Protein AF-0000000072489434 (afdb_homodimer)

Radius of gyration: 19.97 Å; Cα contacts (8 Å, |Δi|>4): 1022; chains: 2; bounding box: 52×57×44 Å

Solvent-accessible surface area (backbone atoms only — not comparable to full-atom values): 19567 Å² total; per-residue (Å²): 112,74,42,82,44,71,55,58,88,76,77,49,35,24,24,50,23,39,35,21,20,24,72,44,83,92,51,52,46,62,35,44,42,50,34,45,41,49,44,28,71,42,67,28,26,31,40,40,39,43,44,73,86,42,69,59,35,62,47,30,69,70,67,36,33,33,17,46,22,37,38,27,57,91,40,44,56,43,42,38,36,36,53,71,50,53,61,81,81,38,63,60,49,76,74,51,67,54,45,80,34,81,36,85,78,46,54,20,28,41,51,65,84,30,57,36,30,40,30,31,37,52,74,45,75,45,81,75,57,52,14,33,32,38,33,23,38,40,56,20,28,41,34,33,49,92,37,37,38,87,86,77,64,47,72,38,61,80,77,57,38,42,25,32,30,43,93,57,30,32,22,30,62,40,59,76,77,48,43,75,54,56,64,47,63,91,54,79,80,130,111,74,41,82,43,73,56,59,85,78,76,48,35,22,24,50,24,39,36,21,21,24,71,45,84,92,51,53,47,62,37,44,41,50,32,45,41,50,44,28,72,42,66,26,25,31,39,41,39,44,43,72,85,42,71,61,36,63,47,30,68,72,67,37,33,34,18,44,22,37,38,28,57,92,39,44,55,44,42,37,36,37,53,71,52,53,61,82,82,39,62,59,49,75,74,53,67,56,44,80,36,81,36,84,78,44,55,20,29,41,51,66,84,31,56,36,30,41,30,31,37,52,72,45,76,46,80,75,56,53,14,33,32,38,32,23,37,40,57,21,29,41,35,33,49,92,37,37,38,88,85,78,62,47,71,40,60,80,77,58,38,41,25,32,28,44,94,57,31,33,21,29,63,40,58,75,77,47,45,74,54,56,64,47,62,92,55,77,80,131

InterPro domains:
  IPR002563 Flavin reductase like domain [PF01613] (12-172)
  IPR002563 Flavin reductase like domain [SM00903] (10-157)
  IPR012349 FMN-binding split barrel [G3DSA:2.30.110.10] (1-190)
  IPR052174 Flavoredoxin [PTHR43567] (1-182)

Structure (mmCIF, N/CA/C/O backbone):
data_AF-0000000072489434-model_v1
#
loop_
_entity.id
_entity.type
_entity.pdbx_description
1 polymer 'Flavin reductase'
#
loop_
_atom_site.group_PDB
_atom_site.id
_atom_site.type_symbol
_atom_site.label_atom_id
_atom_site.label_alt_id
_atom_site.label_comp_id
_atom_site.label_asym_id
_atom_site.label_entity_id
_atom_site.label_seq_id
_atom_site.pdbx_PDB_ins_code
_atom_site.Cartn_x
_atom_site.Cartn_y
_atom_site.Cartn_z
_atom_site.occupancy
_atom_site.B_iso_or_equiv
_atom_site.auth_seq_id
_atom_site.auth_comp_id
_atom_site.auth_asym_id
_atom_site.auth_atom_id
_atom_site.pdbx_PDB_model_num
ATOM 1 N N . MET A 1 1 ? -15.266 22.797 -0.72 1 88.88 1 MET A N 1
ATOM 2 C CA . MET A 1 1 ? -15.992 22.266 0.426 1 88.88 1 MET A CA 1
ATOM 3 C C . MET A 1 1 ? -15.727 20.781 0.598 1 88.88 1 MET A C 1
ATOM 5 O O . MET A 1 1 ? -15.312 20.094 -0.348 1 88.88 1 MET A O 1
ATOM 9 N N . LYS A 1 2 ? -15.781 20.297 1.841 1 95.5 2 LYS A N 1
ATOM 10 C CA . LYS A 1 2 ? -15.516 18.906 2.162 1 95.5 2 LYS A CA 1
ATOM 11 C C . LYS A 1 2 ? -16.781 18.172 2.594 1 95.5 2 LYS A C 1
ATOM 13 O O . LYS A 1 2 ? -17.672 18.781 3.195 1 95.5 2 LYS A O 1
ATOM 18 N N . GLN A 1 3 ? -16.844 16.969 2.229 1 95 3 GLN A N 1
ATOM 19 C CA . GLN A 1 3 ? -17.891 16.094 2.723 1 95 3 GLN A CA 1
ATOM 20 C C . GLN A 1 3 ? -17.328 15.07 3.707 1 95 3 GLN A C 1
ATOM 22 O O . GLN A 1 3 ? -16.234 14.539 3.506 1 95 3 GLN A O 1
ATOM 27 N N . VAL A 1 4 ? -18.141 14.828 4.691 1 95.62 4 VAL A N 1
ATOM 28 C CA . VAL A 1 4 ? -17.766 13.82 5.68 1 95.62 4 VAL A CA 1
ATOM 29 C C . VAL A 1 4 ? -18.531 12.523 5.406 1 95.62 4 VAL A C 1
ATOM 31 O O . VAL A 1 4 ? -19.766 12.523 5.359 1 95.62 4 VAL A O 1
ATOM 34 N N . TRP A 1 5 ? -17.781 11.461 5.156 1 95.31 5 TRP A N 1
ATOM 35 C CA . TRP A 1 5 ? -18.375 10.156 4.855 1 95.31 5 TRP A CA 1
ATOM 36 C C . TRP A 1 5 ? -18.203 9.203 6.031 1 95.31 5 TRP A C 1
ATOM 38 O O . TRP A 1 5 ? -17.375 9.43 6.914 1 95.31 5 TRP A O 1
ATOM 48 N N . LYS A 1 6 ? -19.047 8.203 5.992 1 95.56 6 LYS A N 1
ATOM 49 C CA . LYS A 1 6 ? -18.875 7.094 6.926 1 95.56 6 LYS A CA 1
ATOM 50 C C . LYS A 1 6 ? -17.531 6.402 6.707 1 95.56 6 LYS A C 1
ATOM 52 O O . LYS A 1 6 ? -16.938 6.523 5.637 1 95.56 6 LYS A O 1
ATOM 57 N N . PRO A 1 7 ? -17.094 5.684 7.73 1 97.94 7 PRO A N 1
ATOM 58 C CA . PRO A 1 7 ? -15.828 4.957 7.574 1 97.94 7 PRO A CA 1
ATOM 59 C C . PRO A 1 7 ? -15.828 4.023 6.367 1 97.94 7 PRO A C 1
ATOM 61 O O . PRO A 1 7 ? -16.844 3.381 6.082 1 97.94 7 PRO A O 1
ATOM 64 N N . GLY A 1 8 ? -14.711 3.969 5.652 1 96.69 8 GLY A N 1
ATOM 65 C CA . GLY A 1 8 ? -14.547 3.119 4.48 1 96.69 8 GLY A CA 1
ATOM 66 C C . GLY A 1 8 ? -13.102 2.955 4.059 1 96.69 8 GLY A C 1
ATOM 67 O O . GLY A 1 8 ? -12.203 3.58 4.633 1 96.69 8 GLY A O 1
ATOM 68 N N . ASN A 1 9 ? -12.867 2.021 3.174 1 96.5 9 ASN A N 1
ATOM 69 C CA . ASN A 1 9 ? -11.531 1.774 2.643 1 96.5 9 ASN A CA 1
ATOM 70 C C . ASN A 1 9 ? -11.227 2.684 1.455 1 96.5 9 ASN A C 1
ATOM 72 O O . ASN A 1 9 ? -11.766 2.494 0.366 1 96.5 9 ASN A O 1
ATOM 76 N N . MET A 1 10 ? -10.312 3.65 1.693 1 96.69 10 MET A N 1
ATOM 77 C CA . MET A 1 10 ? -10.148 4.66 0.65 1 96.69 10 MET A CA 1
ATOM 78 C C . MET A 1 10 ? -8.68 4.984 0.425 1 96.69 10 MET A C 1
ATOM 80 O O . MET A 1 10 ? -8.352 6.023 -0.147 1 96.69 10 MET A O 1
ATOM 84 N N . ILE A 1 11 ? -7.785 4.113 0.9 1 98.38 11 ILE A N 1
ATOM 85 C CA . ILE A 1 11 ? -6.363 4.391 0.735 1 98.38 11 ILE A CA 1
ATOM 86 C C . ILE A 1 11 ? -5.906 3.939 -0.649 1 98.38 11 ILE A C 1
ATOM 88 O O . ILE A 1 11 ? -5.922 2.744 -0.955 1 98.38 11 ILE A O 1
ATOM 92 N N . TYR A 1 12 ? -5.508 4.867 -1.472 1 97.62 12 TYR A N 1
ATOM 93 C CA . TYR A 1 12 ? -5.039 4.652 -2.836 1 97.62 12 TYR A CA 1
ATOM 94 C C . TYR A 1 12 ? -3.939 5.645 -3.197 1 97.62 12 TYR A C 1
ATOM 96 O O . TYR A 1 12 ? -3.816 6.699 -2.568 1 97.62 12 TYR A O 1
ATOM 104 N N . PRO A 1 13 ? -3.166 5.383 -4.25 1 97.81 13 PRO A N 1
ATOM 105 C CA . PRO A 1 13 ? -3.1 4.125 -4.996 1 97.81 13 PRO A CA 1
ATOM 106 C C . PRO A 1 13 ? -2.352 3.031 -4.234 1 97.81 13 PRO A C 1
ATOM 108 O O . PRO A 1 13 ? -1.604 3.324 -3.299 1 97.81 13 PRO A O 1
ATOM 111 N N . VAL A 1 14 ? -2.611 1.832 -4.605 1 98.44 14 VAL A N 1
ATOM 112 C CA . VAL A 1 14 ? -1.967 0.677 -3.992 1 98.44 14 VAL A CA 1
ATOM 113 C C . VAL A 1 14 ? -1.439 -0.259 -5.078 1 98.44 14 VAL A C 1
ATOM 115 O O . VAL A 1 14 ? -1.771 -0.103 -6.254 1 98.44 14 VAL A O 1
ATOM 118 N N . PRO A 1 15 ? -0.551 -1.22 -4.695 1 98.25 15 PRO A N 1
ATOM 119 C CA . PRO A 1 15 ? -0.161 -2.236 -5.672 1 98.25 15 PRO A CA 1
ATOM 120 C C . PRO A 1 15 ? -1.322 -3.139 -6.082 1 98.25 15 PRO A C 1
ATOM 122 O O . PRO A 1 15 ? -2.254 -3.346 -5.297 1 98.25 15 PRO A O 1
ATOM 125 N N . ALA A 1 16 ? -1.32 -3.586 -7.266 1 98.25 16 ALA A N 1
ATOM 126 C CA . ALA A 1 16 ? -2.115 -4.738 -7.688 1 98.25 16 ALA A CA 1
ATOM 127 C C . ALA A 1 16 ? -1.245 -5.984 -7.828 1 98.25 16 ALA A C 1
ATOM 129 O O . ALA A 1 16 ? -0.904 -6.387 -8.938 1 98.25 16 ALA A O 1
ATOM 130 N N . ALA A 1 17 ? -0.918 -6.586 -6.754 1 98.88 17 ALA A N 1
ATOM 131 C CA . ALA A 1 17 ? 0.077 -7.656 -6.758 1 98.88 17 ALA A CA 1
ATOM 132 C C . ALA A 1 17 ? -0.576 -9.016 -7.004 1 98.88 17 ALA A C 1
ATOM 134 O O . ALA A 1 17 ? -1.724 -9.234 -6.613 1 98.88 17 ALA A O 1
ATOM 135 N N . LEU A 1 18 ? 0.139 -9.867 -7.672 1 98.94 18 LEU A N 1
ATOM 136 C CA . LEU A 1 18 ? -0.217 -11.281 -7.723 1 98.94 18 LEU A CA 1
ATOM 137 C C . LEU A 1 18 ? 0.495 -12.062 -6.621 1 98.94 18 LEU A C 1
ATOM 139 O O . LEU A 1 18 ? 1.726 -12.133 -6.602 1 98.94 18 LEU A O 1
ATOM 143 N N . VAL A 1 19 ? -0.289 -12.594 -5.719 1 99 19 VAL A N 1
ATOM 144 C CA . VAL A 1 19 ? 0.261 -13.383 -4.621 1 99 19 VAL A CA 1
ATOM 145 C C . VAL A 1 19 ? 0.125 -14.867 -4.938 1 99 19 VAL A C 1
ATOM 147 O O . VAL A 1 19 ? -0.975 -15.352 -5.211 1 99 19 VAL A O 1
ATOM 150 N N . THR A 1 20 ? 1.253 -15.57 -4.938 1 98.94 20 THR A N 1
ATOM 151 C CA . THR A 1 20 ? 1.237 -17 -5.215 1 98.94 20 THR A CA 1
ATOM 152 C C . THR A 1 20 ? 1.401 -17.812 -3.926 1 98.94 20 THR A C 1
ATOM 154 O O . THR A 1 20 ? 2.012 -17.328 -2.965 1 98.94 20 THR A O 1
ATOM 157 N N . CYS A 1 21 ? 0.843 -19.016 -3.947 1 98.88 21 CYS A N 1
ATOM 158 C CA . CYS A 1 21 ? 0.911 -19.938 -2.82 1 98.88 21 CYS A CA 1
ATOM 159 C C . CYS A 1 21 ? 0.936 -21.391 -3.303 1 98.88 21 CYS A C 1
ATOM 161 O O . CYS A 1 21 ? 0.812 -21.656 -4.5 1 98.88 21 CYS A O 1
ATOM 163 N N . GLY A 1 22 ? 1.185 -22.297 -2.381 1 98.69 22 GLY A N 1
ATOM 164 C CA . GLY A 1 22 ? 1.336 -23.719 -2.693 1 98.69 22 GLY A CA 1
ATOM 165 C C . GLY A 1 22 ? 2.775 -24.188 -2.637 1 98.69 22 GLY A C 1
ATOM 166 O O . GLY A 1 22 ? 3.674 -23.531 -3.16 1 98.69 22 GLY A O 1
ATOM 167 N N . ASN A 1 23 ? 2.965 -25.344 -2.07 1 97.94 23 ASN A N 1
ATOM 168 C CA . ASN A 1 23 ? 4.332 -25.812 -1.863 1 97.94 23 ASN A CA 1
ATOM 169 C C . ASN A 1 23 ? 4.727 -26.859 -2.904 1 97.94 23 ASN A C 1
ATOM 171 O O . ASN A 1 23 ? 5.887 -27.266 -2.965 1 97.94 23 ASN A O 1
ATOM 175 N N . THR A 1 24 ? 3.777 -27.359 -3.721 1 97.69 24 THR A N 1
ATOM 176 C CA . THR A 1 24 ? 4.02 -28.25 -4.852 1 97.69 24 THR A CA 1
ATOM 177 C C . THR A 1 24 ? 3.256 -27.781 -6.086 1 97.69 24 THR A C 1
ATOM 179 O O . THR A 1 24 ? 2.268 -27.047 -5.965 1 97.69 24 THR A O 1
ATOM 182 N N . PRO A 1 25 ? 3.715 -28.172 -7.191 1 97.19 25 PRO A N 1
ATOM 183 C CA . PRO A 1 25 ? 3.059 -27.703 -8.414 1 97.19 25 PRO A CA 1
ATOM 184 C C . PRO A 1 25 ? 1.562 -28 -8.43 1 97.19 25 PRO A C 1
ATOM 186 O O . PRO A 1 25 ? 0.773 -27.203 -8.945 1 97.19 25 PRO A O 1
ATOM 189 N N . GLU A 1 26 ? 1.16 -29.109 -7.809 1 96.31 26 GLU A N 1
ATOM 190 C CA . GLU A 1 26 ? -0.249 -29.484 -7.789 1 96.31 26 GLU A CA 1
ATOM 191 C C . GLU A 1 26 ? -1.062 -28.547 -6.898 1 96.31 26 GLU A C 1
ATOM 193 O O . GLU A 1 26 ? -2.281 -28.453 -7.047 1 96.31 26 GLU A O 1
ATOM 198 N N . ARG A 1 27 ? -0.354 -27.844 -6.008 1 97.38 27 ARG A N 1
ATOM 199 C CA . ARG A 1 27 ? -1.026 -26.969 -5.051 1 97.38 27 ARG A CA 1
ATOM 200 C C . ARG A 1 27 ? -0.848 -25.5 -5.422 1 97.38 27 ARG A C 1
ATOM 202 O O . ARG A 1 27 ? -1.405 -24.609 -4.766 1 97.38 27 ARG A O 1
ATOM 209 N N . TYR A 1 28 ? -0.098 -25.25 -6.512 1 98.62 28 TYR A N 1
ATOM 210 C CA . TYR A 1 28 ? 0.17 -23.875 -6.902 1 98.62 28 TYR A CA 1
ATOM 211 C C . TYR A 1 28 ? -1.127 -23.125 -7.188 1 98.62 28 TYR A C 1
ATOM 213 O O . TYR A 1 28 ? -2.037 -23.656 -7.82 1 98.62 28 TYR A O 1
ATOM 221 N N . ASN A 1 29 ? -1.252 -21.984 -6.684 1 98.75 29 ASN A N 1
ATOM 222 C CA . ASN A 1 29 ? -2.352 -21.047 -6.926 1 98.75 29 ASN A CA 1
ATOM 223 C C . ASN A 1 29 ? -1.894 -19.609 -6.824 1 98.75 29 ASN A C 1
ATOM 225 O O . ASN A 1 29 ? -0.753 -19.328 -6.441 1 98.75 29 ASN A O 1
ATOM 229 N N . MET A 1 30 ? -2.732 -18.719 -7.305 1 98.88 30 MET A N 1
ATOM 230 C CA . MET A 1 30 ? -2.447 -17.281 -7.172 1 98.88 30 MET A CA 1
ATOM 231 C C . MET A 1 30 ? -3.727 -16.5 -6.906 1 98.88 30 MET A C 1
ATOM 233 O O . MET A 1 30 ? -4.828 -16.984 -7.18 1 98.88 30 MET A O 1
ATOM 237 N N . LEU A 1 31 ? -3.623 -15.398 -6.363 1 98.69 31 LEU A N 1
ATOM 238 C CA . LEU A 1 31 ? -4.707 -14.43 -6.234 1 98.69 31 LEU A CA 1
ATOM 239 C C . LEU A 1 31 ? -4.176 -13.008 -6.328 1 98.69 31 LEU A C 1
ATOM 241 O O . LEU A 1 31 ? -3.012 -12.75 -6.008 1 98.69 31 LEU A O 1
ATOM 245 N N . THR A 1 32 ? -4.996 -12.094 -6.828 1 98.88 32 THR A N 1
ATOM 246 C CA . THR A 1 32 ? -4.645 -10.68 -6.867 1 98.88 32 THR A CA 1
ATOM 247 C C . THR A 1 32 ? -4.945 -10.016 -5.527 1 98.88 32 THR A C 1
ATOM 249 O O . THR A 1 32 ? -6.031 -10.188 -4.969 1 98.88 32 THR A O 1
ATOM 252 N N . VAL A 1 33 ? -3.984 -9.289 -4.973 1 98.81 33 VAL A N 1
ATOM 253 C CA . VAL A 1 33 ? -4.098 -8.625 -3.68 1 98.81 33 VAL A CA 1
ATOM 254 C C . VAL A 1 33 ? -3.68 -7.164 -3.812 1 98.81 33 VAL A C 1
ATOM 256 O O . VAL A 1 33 ? -2.598 -6.863 -4.324 1 98.81 33 VAL A O 1
ATOM 259 N N . ALA A 1 34 ? -4.547 -6.273 -3.396 1 98.62 34 ALA A N 1
ATOM 260 C CA . ALA A 1 34 ? -4.219 -4.852 -3.326 1 98.62 34 ALA A CA 1
ATOM 261 C C . ALA A 1 34 ? -3.789 -4.457 -1.916 1 98.62 34 ALA A C 1
ATOM 263 O O . ALA A 1 34 ? -3.07 -3.471 -1.731 1 98.62 34 ALA A O 1
ATOM 264 N N . TRP A 1 35 ? -4.281 -5.191 -0.954 1 98.81 35 TRP A N 1
ATOM 265 C CA . TRP A 1 35 ? -4.008 -4.863 0.441 1 98.81 35 TRP A CA 1
ATOM 266 C C . TRP A 1 35 ? -2.754 -5.578 0.932 1 98.81 35 TRP A C 1
ATOM 268 O O . TRP A 1 35 ? -2.842 -6.57 1.656 1 98.81 35 TRP A O 1
ATOM 278 N N . THR A 1 36 ? -1.638 -5.047 0.516 1 98.94 36 THR A N 1
ATOM 279 C CA . THR A 1 36 ? -0.277 -5.461 0.839 1 98.94 36 THR A CA 1
ATOM 280 C C . THR A 1 36 ? 0.637 -4.25 0.989 1 98.94 36 THR A C 1
ATOM 282 O O . THR A 1 36 ? 0.252 -3.129 0.648 1 98.94 36 THR A O 1
ATOM 285 N N . GLY A 1 37 ? 1.796 -4.516 1.589 1 98.81 37 GLY A N 1
ATOM 286 C CA . GLY A 1 37 ? 2.746 -3.434 1.79 1 98.81 37 GLY A CA 1
ATOM 287 C C . GLY A 1 37 ? 3.852 -3.785 2.77 1 98.81 37 GLY A C 1
ATOM 288 O O . GLY A 1 37 ? 3.793 -4.82 3.434 1 98.81 37 GLY A O 1
ATOM 289 N N . THR A 1 38 ? 4.816 -2.932 2.812 1 98.88 38 THR A N 1
ATOM 290 C CA . THR A 1 38 ? 5.93 -3.059 3.75 1 98.88 38 THR A CA 1
ATOM 291 C C . THR A 1 38 ? 5.52 -2.578 5.141 1 98.88 38 THR A C 1
ATOM 293 O O . THR A 1 38 ? 4.793 -1.592 5.273 1 98.88 38 THR A O 1
ATOM 296 N N . ILE A 1 39 ? 6.043 -3.307 6.172 1 98.88 39 ILE A N 1
ATOM 297 C CA . ILE A 1 39 ? 5.652 -2.871 7.508 1 98.88 39 ILE A CA 1
ATOM 298 C C . ILE A 1 39 ? 6.895 -2.643 8.359 1 98.88 39 ILE A C 1
ATOM 300 O O . ILE A 1 39 ? 6.816 -2.037 9.438 1 98.88 39 ILE A O 1
ATOM 304 N N . CYS A 1 40 ? 8.078 -3.084 7.898 1 98.81 40 CYS A N 1
ATOM 305 C CA . CYS A 1 40 ? 9.305 -2.932 8.664 1 98.81 40 CYS A CA 1
ATOM 306 C C . CYS A 1 40 ? 10.531 -3.047 7.762 1 98.81 40 CYS A C 1
ATOM 308 O O . CYS A 1 40 ? 10.547 -3.863 6.84 1 98.81 40 CYS A O 1
ATOM 310 N N . SER A 1 41 ? 11.594 -2.303 8.047 1 98.38 41 SER A N 1
ATOM 311 C CA . SER A 1 41 ? 12.812 -2.352 7.234 1 98.38 41 SER A CA 1
ATOM 312 C C . SER A 1 41 ? 13.828 -3.328 7.82 1 98.38 41 SER A C 1
ATOM 314 O O . SER A 1 41 ? 14.539 -4.012 7.078 1 98.38 41 SER A O 1
ATOM 316 N N . GLU A 1 42 ? 13.844 -3.275 9.125 1 98.19 42 GLU A N 1
ATOM 317 C CA . GLU A 1 42 ? 14.781 -4.148 9.828 1 98.19 42 GLU A CA 1
ATOM 318 C C . GLU A 1 42 ? 14.109 -4.855 11 1 98.19 42 GLU A C 1
ATOM 320 O O . GLU A 1 42 ? 13.891 -4.254 12.055 1 98.19 42 GLU A O 1
ATOM 325 N N . PRO A 1 43 ? 13.938 -6.184 10.875 1 98.5 43 PRO A N 1
ATOM 326 C CA . PRO A 1 43 ? 14.086 -6.941 9.625 1 98.5 43 PRO A CA 1
ATOM 327 C C . PRO A 1 43 ? 13.047 -6.559 8.57 1 98.5 43 PRO A C 1
ATOM 329 O O . PRO A 1 43 ? 12.016 -5.969 8.906 1 98.5 43 PRO A O 1
ATOM 332 N N . PRO A 1 44 ? 13.328 -6.875 7.293 1 98.81 44 PRO A N 1
ATOM 333 C CA . PRO A 1 44 ? 12.32 -6.59 6.27 1 98.81 44 PRO A CA 1
ATOM 334 C C . PRO A 1 44 ? 11.062 -7.445 6.426 1 98.81 44 PRO A C 1
ATOM 336 O O . PRO A 1 44 ? 11.148 -8.672 6.465 1 98.81 44 PRO A O 1
ATOM 339 N N . MET A 1 45 ? 9.945 -6.805 6.559 1 98.94 45 MET A N 1
ATOM 340 C CA . MET A 1 45 ? 8.664 -7.469 6.758 1 98.94 45 MET A CA 1
ATOM 341 C C . MET A 1 45 ? 7.578 -6.84 5.887 1 98.94 45 MET A C 1
ATOM 343 O O . MET A 1 45 ? 7.684 -5.668 5.512 1 98.94 45 MET A O 1
ATOM 347 N N . CYS A 1 46 ? 6.602 -7.578 5.586 1 98.94 46 CYS A N 1
ATOM 348 C CA . CYS A 1 46 ? 5.434 -7.125 4.836 1 98.94 46 CYS A CA 1
ATOM 349 C C . CYS A 1 46 ? 4.18 -7.863 5.289 1 98.94 46 CYS A C 1
ATOM 351 O O . CYS A 1 46 ? 4.203 -8.578 6.289 1 98.94 46 CYS A O 1
ATOM 353 N N . TYR A 1 47 ? 3.082 -7.531 4.637 1 98.94 47 TYR A N 1
ATOM 354 C CA . TYR A 1 47 ? 1.828 -8.203 4.953 1 98.94 47 TYR A CA 1
ATOM 355 C C . TYR A 1 47 ? 0.99 -8.414 3.697 1 98.94 47 TYR A C 1
ATOM 357 O O . TYR A 1 47 ? 1.232 -7.777 2.668 1 98.94 47 TYR A O 1
ATOM 365 N N . ILE A 1 48 ? 0.074 -9.289 3.801 1 98.94 48 ILE A N 1
ATOM 366 C CA . ILE A 1 48 ? -1.092 -9.328 2.926 1 98.94 48 ILE A CA 1
ATOM 367 C C . ILE A 1 48 ? -2.357 -9.523 3.76 1 98.94 48 ILE A C 1
ATOM 369 O O . ILE A 1 48 ? -2.32 -10.156 4.812 1 98.94 48 ILE A O 1
ATOM 373 N N . SER A 1 49 ? -3.42 -8.953 3.33 1 98.94 49 SER A N 1
ATOM 374 C CA . SER A 1 49 ? -4.734 -9.188 3.914 1 98.94 49 SER A CA 1
ATOM 375 C C . SER A 1 49 ? -5.605 -10.031 2.99 1 98.94 49 SER A C 1
ATOM 377 O O . SER A 1 49 ? -5.789 -9.695 1.818 1 98.94 49 SER A O 1
ATOM 379 N N . VAL A 1 50 ? -6.121 -11.102 3.559 1 98.81 50 VAL A N 1
ATOM 380 C CA . VAL A 1 50 ? -6.844 -12.055 2.727 1 98.81 50 VAL A CA 1
ATOM 381 C C . VAL A 1 50 ? -8.148 -12.453 3.412 1 98.81 50 VAL A C 1
ATOM 383 O O . VAL A 1 50 ? -8.164 -12.734 4.613 1 98.81 50 VAL A O 1
ATOM 386 N N . ARG A 1 51 ? -9.227 -12.406 2.662 1 98.56 51 ARG A N 1
ATOM 387 C CA . ARG A 1 51 ? -10.492 -12.922 3.176 1 98.56 51 ARG A CA 1
ATOM 388 C C . ARG A 1 51 ? -10.422 -14.43 3.381 1 98.56 51 ARG A C 1
ATOM 390 O O . ARG A 1 51 ? -9.852 -15.148 2.557 1 98.56 51 ARG A O 1
ATOM 397 N N . ARG A 1 52 ? -11.094 -14.914 4.32 1 97.19 52 ARG A N 1
ATOM 398 C CA . ARG A 1 52 ? -11.086 -16.328 4.66 1 97.19 52 ARG A CA 1
ATOM 399 C C . ARG A 1 52 ? -11.797 -17.156 3.598 1 97.19 52 ARG A C 1
ATOM 401 O O . ARG A 1 52 ? -11.531 -18.359 3.449 1 97.19 52 ARG A O 1
ATOM 408 N N . SER A 1 53 ? -12.672 -16.531 2.836 1 97.62 53 SER A N 1
ATOM 409 C CA . SER A 1 53 ? -13.484 -17.234 1.847 1 97.62 53 SER A CA 1
ATOM 410 C C . SER A 1 53 ? -12.68 -17.516 0.581 1 97.62 53 SER A C 1
ATOM 412 O O . SER A 1 53 ? -13.133 -18.266 -0.285 1 97.62 53 SER A O 1
ATOM 414 N N . ARG A 1 54 ? -11.508 -16.953 0.439 1 98.06 54 ARG A N 1
ATOM 415 C CA . ARG A 1 54 ? -10.711 -17.156 -0.768 1 98.06 54 ARG A CA 1
ATOM 416 C C . ARG A 1 54 ? -10.117 -18.562 -0.804 1 98.06 54 ARG A C 1
ATOM 418 O O . ARG A 1 54 ? -9.695 -19.078 0.226 1 98.06 54 ARG A O 1
ATOM 425 N N . HIS A 1 55 ? -10.016 -19.125 -2.006 1 98.38 55 HIS A N 1
ATOM 426 C CA . HIS A 1 55 ? -9.445 -20.453 -2.207 1 98.38 55 HIS A CA 1
ATOM 427 C C . HIS A 1 55 ? -8 -20.5 -1.716 1 98.38 55 HIS A C 1
ATOM 429 O O . HIS A 1 55 ? -7.547 -21.547 -1.224 1 98.38 55 HIS A O 1
ATOM 435 N N . SER A 1 56 ? -7.301 -19.453 -1.797 1 98.5 56 SER A N 1
ATOM 436 C CA . SER A 1 56 ? -5.883 -19.375 -1.449 1 98.5 56 SER A CA 1
ATOM 437 C C . SER A 1 56 ? -5.688 -19.328 0.063 1 98.5 56 SER A C 1
ATOM 439 O O . SER A 1 56 ? -4.617 -19.688 0.563 1 98.5 56 SER A O 1
ATOM 441 N N . TYR A 1 57 ? -6.738 -18.953 0.812 1 98.69 57 TYR A N 1
ATOM 442 C CA . TYR A 1 57 ? -6.613 -18.703 2.242 1 98.69 57 TYR A CA 1
ATOM 443 C C . TYR A 1 57 ? -6.152 -19.953 2.98 1 98.69 57 TYR A C 1
ATOM 445 O O . TYR A 1 57 ? -5.129 -19.922 3.668 1 98.69 57 TYR A O 1
ATOM 453 N N . PRO A 1 58 ? -6.832 -21.094 2.84 1 98.56 58 PRO A N 1
ATOM 454 C CA . PRO A 1 58 ? -6.387 -22.266 3.578 1 98.56 58 PRO A CA 1
ATOM 455 C C . PRO A 1 58 ? -4.992 -22.734 3.162 1 98.56 58 PRO A C 1
ATOM 457 O O . PRO A 1 58 ? -4.25 -23.281 3.977 1 98.56 58 PRO A O 1
ATOM 460 N N . ILE A 1 59 ? -4.574 -22.516 1.9 1 98.62 59 ILE A N 1
ATOM 461 C CA . ILE A 1 59 ? -3.254 -22.906 1.418 1 98.62 59 ILE A CA 1
ATOM 462 C C . ILE A 1 59 ? -2.18 -22.109 2.143 1 98.62 59 ILE A C 1
ATOM 464 O O . ILE A 1 59 ? -1.229 -22.672 2.684 1 98.62 59 ILE A O 1
ATOM 468 N N . ILE A 1 60 ? -2.35 -20.797 2.213 1 98.88 60 ILE A N 1
ATOM 469 C CA . ILE A 1 60 ? -1.39 -19.906 2.857 1 98.88 60 ILE A CA 1
ATOM 470 C C . ILE A 1 60 ? -1.357 -20.172 4.359 1 98.88 60 ILE A C 1
ATOM 472 O O . ILE A 1 60 ? -0.284 -20.219 4.965 1 98.88 60 ILE A O 1
ATOM 476 N N . LYS A 1 61 ? -2.527 -20.344 4.934 1 98.75 61 LYS A N 1
ATOM 477 C CA . LYS A 1 61 ? -2.625 -20.578 6.371 1 98.75 61 LYS A CA 1
ATOM 478 C C . LYS A 1 61 ? -1.931 -21.875 6.758 1 98.75 61 LYS A C 1
ATOM 480 O O . LYS A 1 61 ? -1.29 -21.969 7.809 1 98.75 61 LYS A O 1
ATOM 485 N N . GLU A 1 62 ? -2.074 -22.875 5.957 1 98.56 62 GLU A N 1
ATOM 486 C CA . GLU A 1 62 ? -1.481 -24.188 6.223 1 98.56 62 GLU A CA 1
ATOM 487 C C . GLU A 1 62 ? 0.03 -24.156 6.016 1 98.56 62 GLU A C 1
ATOM 489 O O . GLU A 1 62 ? 0.784 -24.672 6.844 1 98.56 62 GLU A O 1
ATOM 494 N N . GLU A 1 63 ? 0.456 -23.562 4.91 1 98.56 63 GLU A N 1
ATOM 495 C CA . GLU A 1 63 ? 1.849 -23.688 4.492 1 98.56 63 GLU A CA 1
ATOM 496 C C . GLU A 1 63 ? 2.689 -22.531 5.023 1 98.56 63 GLU A C 1
ATOM 498 O O . GLU A 1 63 ? 3.92 -22.625 5.062 1 98.56 63 GLU A O 1
ATOM 503 N N . MET A 1 64 ? 2.092 -21.469 5.328 1 98.81 64 MET A N 1
ATOM 504 C CA . MET A 1 64 ? 2.697 -20.312 5.984 1 98.81 64 MET A CA 1
ATOM 505 C C . MET A 1 64 ? 3.799 -19.719 5.121 1 98.81 64 MET A C 1
ATOM 507 O O . MET A 1 64 ? 4.844 -19.312 5.633 1 98.81 64 MET A O 1
ATOM 511 N N . GLU A 1 65 ? 3.607 -19.75 3.82 1 98.88 65 GLU A N 1
ATOM 512 C CA . GLU A 1 65 ? 4.461 -19.125 2.826 1 98.88 65 GLU A CA 1
ATOM 513 C C . GLU A 1 65 ? 3.637 -18.531 1.688 1 98.88 65 GLU A C 1
ATOM 515 O O . GLU A 1 65 ? 2.57 -19.047 1.35 1 98.88 65 GLU A O 1
ATOM 520 N N . PHE A 1 66 ? 4.07 -17.484 1.153 1 98.94 66 PHE A N 1
ATOM 521 C CA . PHE A 1 66 ? 3.537 -16.906 -0.081 1 98.94 66 PHE A CA 1
ATOM 522 C C . PHE A 1 66 ? 4.586 -16.062 -0.781 1 98.94 66 PHE A C 1
ATOM 524 O O . PHE A 1 66 ? 5.625 -15.742 -0.198 1 98.94 66 PHE A O 1
ATOM 531 N N . THR A 1 67 ? 4.387 -15.781 -2.016 1 99 67 THR A N 1
ATOM 532 C CA . THR A 1 67 ? 5.254 -14.898 -2.783 1 99 67 THR A CA 1
ATOM 533 C C . THR A 1 67 ? 4.449 -13.75 -3.396 1 99 67 THR A C 1
ATOM 535 O O . THR A 1 67 ? 3.402 -13.977 -4.004 1 99 67 THR A O 1
ATOM 538 N N . ILE A 1 68 ? 4.887 -12.539 -3.168 1 99 68 ILE A N 1
ATOM 539 C CA . ILE A 1 68 ? 4.289 -11.359 -3.785 1 99 68 ILE A CA 1
ATOM 540 C C . ILE A 1 68 ? 4.984 -11.062 -5.113 1 99 68 ILE A C 1
ATOM 542 O O . ILE A 1 68 ? 6.184 -10.781 -5.145 1 99 68 ILE A O 1
ATOM 546 N N . ASN A 1 69 ? 4.281 -11.141 -6.227 1 98.94 69 ASN A N 1
ATOM 547 C CA . ASN A 1 69 ? 4.793 -10.812 -7.555 1 98.94 69 ASN A CA 1
ATOM 548 C C . ASN A 1 69 ? 4.273 -9.461 -8.039 1 98.94 69 ASN A C 1
ATOM 550 O O . ASN A 1 69 ? 3.068 -9.281 -8.211 1 98.94 69 ASN A O 1
ATOM 554 N N . LEU A 1 70 ? 5.188 -8.516 -8.219 1 98.69 70 LEU A N 1
ATOM 555 C CA . LEU A 1 70 ? 4.777 -7.215 -8.734 1 98.69 70 LEU A CA 1
ATOM 556 C C . LEU A 1 70 ? 4.289 -7.328 -10.172 1 98.69 70 LEU A C 1
ATOM 558 O O . LEU A 1 70 ? 4.711 -8.227 -10.906 1 98.69 70 LEU A O 1
ATOM 562 N N . THR A 1 71 ? 3.408 -6.43 -10.539 1 98.62 71 THR A N 1
ATOM 563 C CA . THR A 1 71 ? 2.766 -6.551 -11.844 1 98.62 71 THR A CA 1
ATOM 564 C C . THR A 1 71 ? 3.051 -5.32 -12.703 1 98.62 71 THR A C 1
ATOM 566 O O . THR A 1 71 ? 3.262 -4.227 -12.18 1 98.62 71 THR A O 1
ATOM 569 N N . THR A 1 72 ? 3.061 -5.574 -13.984 1 97.5 72 THR A N 1
ATOM 570 C CA . THR A 1 72 ? 3.275 -4.527 -14.977 1 97.5 72 THR A CA 1
ATOM 571 C C . THR A 1 72 ? 2.008 -4.289 -15.789 1 97.5 72 THR A C 1
ATOM 573 O O . THR A 1 72 ? 1.024 -5.02 -15.648 1 97.5 72 THR A O 1
ATOM 576 N N . ALA A 1 73 ? 2.086 -3.258 -16.609 1 96.94 73 ALA A N 1
ATOM 577 C CA . ALA A 1 73 ? 0.966 -2.961 -17.484 1 96.94 73 ALA A CA 1
ATOM 578 C C . ALA A 1 73 ? 0.625 -4.164 -18.359 1 96.94 73 ALA A C 1
ATOM 580 O O . ALA A 1 73 ? -0.549 -4.441 -18.625 1 96.94 73 ALA A O 1
ATOM 581 N N . ASP A 1 74 ? 1.638 -4.93 -18.828 1 96.75 74 ASP A N 1
ATOM 582 C CA . ASP A 1 74 ? 1.445 -6.078 -19.719 1 96.75 74 ASP A CA 1
ATOM 583 C C . ASP A 1 74 ? 0.734 -7.215 -18.984 1 96.75 74 ASP A C 1
ATOM 585 O O . ASP A 1 74 ? 0.194 -8.125 -19.625 1 96.75 74 ASP A O 1
ATOM 589 N N . MET A 1 75 ? 0.724 -7.152 -17.719 1 98.31 75 MET A N 1
ATOM 590 C CA . MET A 1 75 ? 0.145 -8.219 -16.906 1 98.31 75 MET A CA 1
ATOM 591 C C . MET A 1 75 ? -1.252 -7.836 -16.422 1 98.31 75 MET A C 1
ATOM 593 O O . MET A 1 75 ? -1.871 -8.57 -15.648 1 98.31 75 MET A O 1
ATOM 597 N N . ALA A 1 76 ? -1.788 -6.688 -16.828 1 98.56 76 ALA A N 1
ATOM 598 C CA . ALA A 1 76 ? -3.002 -6.113 -16.266 1 98.56 76 ALA A CA 1
ATOM 599 C C . ALA A 1 76 ? -4.184 -7.066 -16.406 1 98.56 76 ALA A C 1
ATOM 601 O O . ALA A 1 76 ? -4.93 -7.301 -15.461 1 98.56 76 ALA A O 1
ATOM 602 N N . ARG A 1 77 ? -4.352 -7.602 -17.578 1 98.38 77 ARG A N 1
ATOM 603 C CA . ARG A 1 77 ? -5.492 -8.484 -17.828 1 98.38 77 ARG A CA 1
ATOM 604 C C . ARG A 1 77 ? -5.414 -9.734 -16.953 1 98.38 77 ARG A C 1
ATOM 606 O O . ARG A 1 77 ? -6.406 -10.133 -16.344 1 98.38 77 ARG A O 1
ATOM 613 N N . ALA A 1 78 ? -4.246 -10.375 -16.922 1 98.75 78 ALA A N 1
ATOM 614 C CA . ALA A 1 78 ? -4.039 -11.562 -16.109 1 98.75 78 ALA A CA 1
ATOM 615 C C . ALA A 1 78 ? -4.273 -11.258 -14.625 1 98.75 78 ALA A C 1
ATOM 617 O O . ALA A 1 78 ? -4.863 -12.062 -13.906 1 98.75 78 ALA A O 1
ATOM 618 N N . THR A 1 79 ? -3.793 -10.062 -14.227 1 98.81 79 THR A N 1
ATOM 619 C CA . THR A 1 79 ? -3.936 -9.641 -12.836 1 98.81 79 THR A CA 1
ATOM 620 C C . THR A 1 79 ? -5.41 -9.477 -12.469 1 98.81 79 THR A C 1
ATOM 622 O O . THR A 1 79 ? -5.852 -9.953 -11.422 1 98.81 79 THR A O 1
ATOM 625 N N . ASP A 1 80 ? -6.137 -8.844 -13.344 1 98.75 80 ASP A N 1
ATOM 626 C CA . ASP A 1 80 ? -7.57 -8.68 -13.117 1 98.75 80 ASP A CA 1
ATOM 627 C C . ASP A 1 80 ? -8.281 -10.031 -13.102 1 98.75 80 ASP A C 1
ATOM 629 O O . ASP A 1 80 ? -9.07 -10.312 -12.203 1 98.75 80 ASP A O 1
ATOM 633 N N . TRP A 1 81 ? -7.988 -10.875 -14 1 98.56 81 TRP A N 1
ATOM 634 C CA . TRP A 1 81 ? -8.633 -12.18 -14.133 1 98.56 81 TRP A CA 1
ATOM 635 C C . TRP A 1 81 ? -8.406 -13.016 -12.875 1 98.56 81 TRP A C 1
ATOM 637 O O . TRP A 1 81 ? -9.352 -13.594 -12.336 1 98.56 81 TRP A O 1
ATOM 647 N N . ALA A 1 82 ? -7.191 -13.023 -12.391 1 98.62 82 ALA A N 1
ATOM 648 C CA . ALA A 1 82 ? -6.816 -13.836 -11.234 1 98.62 82 ALA A CA 1
ATOM 649 C C . ALA A 1 82 ? -7.523 -13.352 -9.969 1 98.62 82 ALA A C 1
ATOM 651 O O . ALA A 1 82 ? -7.699 -14.125 -9.023 1 98.62 82 ALA A O 1
ATOM 652 N N . GLY A 1 83 ? -7.895 -12.078 -9.961 1 97.88 83 GLY A N 1
ATOM 653 C CA . GLY A 1 83 ? -8.578 -11.523 -8.805 1 97.88 83 GLY A CA 1
ATOM 654 C C . GLY A 1 83 ? -10.078 -11.742 -8.836 1 97.88 83 GLY A C 1
ATOM 655 O O . GLY A 1 83 ? -10.75 -11.633 -7.805 1 97.88 83 GLY A O 1
ATOM 656 N N . VAL A 1 84 ? -10.609 -12.078 -9.969 1 97.25 84 VAL A N 1
ATOM 657 C CA . VAL A 1 84 ? -12.055 -12.18 -10.141 1 97.25 84 VAL A CA 1
ATOM 658 C C . VAL A 1 84 ? -12.469 -13.648 -10.148 1 97.25 84 VAL A C 1
ATOM 660 O O . VAL A 1 84 ? -13.539 -14 -9.648 1 97.25 84 VAL A O 1
ATOM 663 N N . ARG A 1 85 ? -11.602 -14.523 -10.641 1 97.19 85 ARG A N 1
ATOM 664 C CA . ARG A 1 85 ? -11.914 -15.945 -10.742 1 97.19 85 ARG A CA 1
ATOM 665 C C . ARG A 1 85 ? -11.195 -16.734 -9.664 1 97.19 85 ARG A C 1
ATOM 667 O O . ARG A 1 85 ? -10.039 -16.469 -9.344 1 97.19 85 ARG A O 1
ATOM 674 N N . SER A 1 86 ? -11.891 -17.797 -9.227 1 97.56 86 SER A N 1
ATOM 675 C CA . SER A 1 86 ? -11.367 -18.578 -8.125 1 97.56 86 SER A CA 1
ATOM 676 C C . SER A 1 86 ? -10.578 -19.797 -8.633 1 97.56 86 SER A C 1
ATOM 678 O O . SER A 1 86 ? -10.992 -20.453 -9.578 1 97.56 86 SER A O 1
ATOM 680 N N . GLY A 1 87 ? -9.492 -20.062 -7.926 1 97 87 GLY A N 1
ATOM 681 C CA . GLY A 1 87 ? -8.719 -21.266 -8.195 1 97 87 GLY A CA 1
ATOM 682 C C . GLY A 1 87 ? -9.453 -22.531 -7.836 1 97 87 GLY A C 1
ATOM 683 O O . GLY A 1 87 ? -9.016 -23.641 -8.188 1 97 87 GLY A O 1
ATOM 684 N N . ALA A 1 88 ? -10.539 -22.406 -7.156 1 97 88 ALA A N 1
ATOM 685 C CA . ALA A 1 88 ? -11.375 -23.562 -6.855 1 97 88 ALA A CA 1
ATOM 686 C C . ALA A 1 88 ? -12.055 -24.094 -8.117 1 97 88 ALA A C 1
ATOM 688 O O . ALA A 1 88 ? -12.328 -25.297 -8.219 1 97 88 ALA A O 1
ATOM 689 N N . ASP A 1 89 ? -12.25 -23.219 -9.117 1 96.88 89 ASP A N 1
ATOM 690 C CA . ASP A 1 89 ? -13.031 -23.547 -10.297 1 96.88 89 ASP A CA 1
ATOM 691 C C . ASP A 1 89 ? -12.164 -23.562 -11.547 1 96.88 89 ASP A C 1
ATOM 693 O O . ASP A 1 89 ? -12.531 -24.156 -12.562 1 96.88 89 ASP A O 1
ATOM 697 N N . TYR A 1 90 ? -11.062 -22.844 -11.477 1 96.88 90 TYR A N 1
ATOM 698 C CA . TYR A 1 90 ? -10.25 -22.672 -12.672 1 96.88 90 TYR A CA 1
ATOM 699 C C . TYR A 1 90 ? -8.781 -22.984 -12.383 1 96.88 90 TYR A C 1
ATOM 701 O O . TYR A 1 90 ? -8.289 -22.719 -11.281 1 96.88 90 TYR A O 1
ATOM 709 N N . ASP A 1 91 ? -8.117 -23.531 -13.352 1 97.44 91 ASP A N 1
ATOM 710 C CA . ASP A 1 91 ? -6.656 -23.484 -13.367 1 97.44 91 ASP A CA 1
ATOM 711 C C . ASP A 1 91 ? -6.148 -22.109 -13.789 1 97.44 91 ASP A C 1
ATOM 713 O O . ASP A 1 91 ? -6.07 -21.812 -14.984 1 97.44 91 ASP A O 1
ATOM 717 N N . LYS A 1 92 ? -5.695 -21.375 -12.82 1 98.19 92 LYS A N 1
ATOM 718 C CA . LYS A 1 92 ? -5.402 -19.953 -13.078 1 98.19 92 LYS A CA 1
ATOM 719 C C . LYS A 1 92 ? -4.125 -19.797 -13.891 1 98.19 92 LYS A C 1
ATOM 721 O O . LYS A 1 92 ? -3.963 -18.812 -14.625 1 98.19 92 LYS A O 1
ATOM 726 N N . TRP A 1 93 ? -3.229 -20.75 -13.758 1 98.56 93 TRP A N 1
ATOM 727 C CA . TRP A 1 93 ? -2.012 -20.703 -14.555 1 98.56 93 TRP A CA 1
ATOM 728 C C . TRP A 1 93 ? -2.328 -20.891 -16.031 1 98.56 93 TRP A C 1
ATOM 730 O O . TRP A 1 93 ? -1.861 -20.109 -16.875 1 98.56 93 TRP A O 1
ATOM 740 N N . ALA A 1 94 ? -3.15 -21.859 -16.359 1 98.06 94 ALA A N 1
ATOM 741 C CA . ALA A 1 94 ? -3.541 -22.141 -17.75 1 98.06 94 ALA A CA 1
ATOM 742 C C . ALA A 1 94 ? -4.344 -20.969 -18.328 1 98.06 94 ALA A C 1
ATOM 744 O O . ALA A 1 94 ? -4.137 -20.578 -19.469 1 98.06 94 ALA A O 1
ATOM 745 N N . GLU A 1 95 ? -5.242 -20.406 -17.531 1 97.44 95 GLU A N 1
ATOM 746 C CA . GLU A 1 95 ? -6.156 -19.375 -18.016 1 97.44 95 GLU A CA 1
ATOM 747 C C . GLU A 1 95 ? -5.426 -18.062 -18.266 1 97.44 95 GLU A C 1
ATOM 749 O O . GLU A 1 95 ? -5.766 -17.312 -19.188 1 97.44 95 GLU A O 1
ATOM 754 N N . THR A 1 96 ? -4.445 -17.703 -17.438 1 98.19 96 THR A N 1
ATOM 755 C CA . THR A 1 96 ? -3.768 -16.406 -17.531 1 98.19 96 THR A CA 1
ATOM 756 C C . THR A 1 96 ? -2.566 -16.5 -18.469 1 98.19 96 THR A C 1
ATOM 758 O O . THR A 1 96 ? -2.105 -15.484 -18.984 1 98.19 96 THR A O 1
ATOM 761 N N . GLY A 1 97 ? -1.991 -17.641 -18.594 1 98.38 97 GLY A N 1
ATOM 762 C CA . GLY A 1 97 ? -0.775 -17.812 -19.375 1 98.38 97 GLY A CA 1
ATOM 763 C C . GLY A 1 97 ? 0.481 -17.453 -18.609 1 98.38 97 GLY A C 1
ATOM 764 O O . GLY A 1 97 ? 1.578 -17.438 -19.172 1 98.38 97 GLY A O 1
ATOM 765 N N . LEU A 1 98 ? 0.341 -17.125 -17.344 1 98.75 98 LEU A N 1
ATOM 766 C CA . LEU A 1 98 ? 1.502 -16.859 -16.5 1 98.75 98 LEU A CA 1
ATOM 767 C C . LEU A 1 98 ? 2.236 -18.141 -16.141 1 98.75 98 LEU A C 1
ATOM 769 O O . LEU A 1 98 ? 1.627 -19.219 -16.094 1 98.75 98 LEU A O 1
ATOM 773 N N . THR A 1 99 ? 3.576 -18.031 -15.875 1 98.81 99 THR A N 1
ATOM 774 C CA . THR A 1 99 ? 4.422 -19.203 -15.711 1 98.81 99 THR A CA 1
ATOM 775 C C . THR A 1 99 ? 4.91 -19.312 -14.266 1 98.81 99 THR A C 1
ATOM 777 O O . THR A 1 99 ? 5.688 -18.484 -13.805 1 98.81 99 THR A O 1
ATOM 780 N N . PRO A 1 100 ? 4.449 -20.391 -13.57 1 98.81 100 PRO A N 1
ATOM 781 C CA . PRO A 1 100 ? 5.004 -20.609 -12.234 1 98.81 100 PRO A CA 1
ATOM 782 C C . PRO A 1 100 ? 6.426 -21.156 -12.273 1 98.81 100 PRO A C 1
ATOM 784 O O . PRO A 1 100 ? 6.723 -22.062 -13.055 1 98.81 100 PRO A O 1
ATOM 787 N N . VAL A 1 101 ? 7.262 -20.562 -11.516 1 98.75 101 VAL A N 1
ATOM 788 C CA . VAL A 1 101 ? 8.633 -21.047 -11.352 1 98.75 101 VAL A CA 1
ATOM 789 C C . VAL A 1 101 ? 8.883 -21.391 -9.883 1 98.75 101 VAL A C 1
ATOM 791 O O . VAL A 1 101 ? 8.43 -20.672 -8.984 1 98.75 101 VAL A O 1
ATOM 794 N N . GLU A 1 102 ? 9.547 -22.484 -9.625 1 98.44 102 GLU A N 1
ATOM 795 C CA . GLU A 1 102 ? 9.828 -22.922 -8.266 1 98.44 102 GLU A CA 1
ATOM 796 C C . GLU A 1 102 ? 10.523 -21.812 -7.469 1 98.44 102 GLU A C 1
ATOM 798 O O . GLU A 1 102 ? 11.414 -21.125 -7.984 1 98.44 102 GLU A O 1
ATOM 803 N N . GLY A 1 103 ? 10.047 -21.672 -6.207 1 98.38 103 GLY A N 1
ATOM 804 C CA . GLY A 1 103 ? 10.68 -20.688 -5.34 1 98.38 103 GLY A CA 1
ATOM 805 C C . GLY A 1 103 ? 12.117 -21.031 -4.996 1 98.38 103 GLY A C 1
ATOM 806 O O . GLY A 1 103 ? 12.586 -22.125 -5.293 1 98.38 103 GLY A O 1
ATOM 807 N N . VAL A 1 104 ? 12.797 -20.047 -4.426 1 98.5 104 VAL A N 1
ATOM 808 C CA . VAL A 1 104 ? 14.188 -20.25 -4.039 1 98.5 104 VAL A CA 1
ATOM 809 C C . VAL A 1 104 ? 14.305 -20.297 -2.516 1 98.5 104 VAL A C 1
ATOM 811 O O . VAL A 1 104 ? 14.82 -21.266 -1.957 1 98.5 104 VAL A O 1
ATOM 814 N N . SER A 1 105 ? 13.812 -19.312 -1.87 1 98.44 105 SER A N 1
ATOM 815 C CA . SER A 1 105 ? 13.883 -19.203 -0.416 1 98.44 105 SER A CA 1
ATOM 816 C C . SER A 1 105 ? 12.656 -19.828 0.244 1 98.44 105 SER A C 1
ATOM 818 O O . SER A 1 105 ? 12.648 -20.047 1.455 1 98.44 105 SER A O 1
ATOM 820 N N . VAL A 1 106 ? 11.594 -20.062 -0.508 1 98.69 106 VAL A N 1
ATOM 821 C CA . VAL A 1 106 ? 10.359 -20.688 -0.062 1 98.69 106 VAL A CA 1
ATOM 822 C C . VAL A 1 106 ? 9.922 -21.734 -1.082 1 98.69 106 VAL A C 1
ATOM 824 O O . VAL A 1 106 ? 10.523 -21.859 -2.152 1 98.69 106 VAL A O 1
ATOM 827 N N . ARG A 1 107 ? 8.836 -22.406 -0.758 1 98.19 107 ARG A N 1
ATOM 828 C CA . ARG A 1 107 ? 8.398 -23.469 -1.642 1 98.19 107 ARG A CA 1
ATOM 829 C C . ARG A 1 107 ? 7.336 -22.984 -2.619 1 98.19 107 ARG A C 1
ATOM 831 O O . ARG A 1 107 ? 7.086 -23.609 -3.645 1 98.19 107 ARG A O 1
ATOM 838 N N . CYS A 1 108 ? 6.691 -21.828 -2.271 1 97.56 108 CYS A N 1
ATOM 839 C CA . CYS A 1 108 ? 5.707 -21.25 -3.186 1 97.56 108 CYS A CA 1
ATOM 840 C C . CYS A 1 108 ? 6.379 -20.75 -4.457 1 97.56 108 CYS A C 1
ATOM 842 O O . CYS A 1 108 ? 7.516 -20.281 -4.422 1 97.56 108 CYS A O 1
ATOM 844 N N . PRO A 1 109 ? 5.711 -20.875 -5.566 1 98.88 109 PRO A N 1
ATOM 845 C CA . PRO A 1 109 ? 6.309 -20.422 -6.824 1 98.88 109 PRO A CA 1
ATOM 846 C C . PRO A 1 109 ? 6.305 -18.891 -6.957 1 98.88 109 PRO A C 1
ATOM 848 O O . PRO A 1 109 ? 5.504 -18.219 -6.309 1 98.88 109 PRO A O 1
ATOM 851 N N . TYR A 1 110 ? 7.277 -18.391 -7.715 1 98.88 110 TYR A N 1
ATOM 852 C CA . TYR A 1 110 ? 7.16 -17.031 -8.219 1 98.88 110 TYR A CA 1
ATOM 853 C C . TYR A 1 110 ? 6.754 -17.016 -9.688 1 98.88 110 TYR A C 1
ATOM 855 O O . TYR A 1 110 ? 6.699 -18.078 -10.328 1 98.88 110 TYR A O 1
ATOM 863 N N . ILE A 1 111 ? 6.328 -15.922 -10.25 1 98.94 111 ILE A N 1
ATOM 864 C CA . ILE A 1 111 ? 5.832 -15.797 -11.617 1 98.94 111 ILE A CA 1
ATOM 865 C C . ILE A 1 111 ? 6.953 -15.305 -12.523 1 98.94 111 ILE A C 1
ATOM 867 O O . ILE A 1 111 ? 7.512 -14.227 -12.305 1 98.94 111 ILE A O 1
ATOM 871 N N . GLU A 1 112 ? 7.207 -15.992 -13.547 1 98.75 112 GLU A N 1
ATOM 872 C CA . GLU A 1 112 ? 8.312 -15.703 -14.453 1 98.75 112 GLU A CA 1
ATOM 873 C C . GLU A 1 112 ? 8.164 -14.312 -15.07 1 98.75 112 GLU A C 1
ATOM 875 O O . GLU A 1 112 ? 9.156 -13.594 -15.227 1 98.75 112 GLU A O 1
ATOM 880 N N . GLU A 1 113 ? 6.996 -13.891 -15.445 1 98.31 113 GLU A N 1
ATOM 881 C CA . GLU A 1 113 ? 6.723 -12.656 -16.172 1 98.31 113 GLU A CA 1
ATOM 882 C C . GLU A 1 113 ? 6.848 -11.445 -15.242 1 98.31 113 GLU A C 1
ATOM 884 O O . GLU A 1 113 ? 6.906 -10.305 -15.719 1 98.31 113 GLU A O 1
ATOM 889 N N . SER A 1 114 ? 6.816 -11.672 -13.906 1 98.5 114 SER A N 1
ATOM 890 C CA . SER A 1 114 ? 6.941 -10.578 -12.953 1 98.5 114 SER A CA 1
ATOM 891 C C . SER A 1 114 ? 8.344 -9.984 -12.969 1 98.5 114 SER A C 1
ATOM 893 O O . SER A 1 114 ? 9.336 -10.719 -12.984 1 98.5 114 SER A O 1
ATOM 895 N N . PRO A 1 115 ? 8.453 -8.695 -12.945 1 97.88 115 PRO A N 1
ATOM 896 C CA . PRO A 1 115 ? 9.781 -8.094 -12.898 1 97.88 115 PRO A CA 1
ATOM 897 C C . PRO A 1 115 ? 10.477 -8.305 -11.555 1 97.88 115 PRO A C 1
ATOM 899 O O . PRO A 1 115 ? 11.711 -8.281 -11.484 1 97.88 115 PRO A O 1
ATOM 902 N N . LEU A 1 116 ? 9.727 -8.445 -10.555 1 98.12 116 LEU A N 1
ATOM 903 C CA . LEU A 1 116 ? 10.266 -8.57 -9.203 1 98.12 116 LEU A CA 1
ATOM 904 C C . LEU A 1 116 ? 9.312 -9.359 -8.305 1 98.12 116 LEU A C 1
ATOM 906 O O . LEU A 1 116 ? 8.117 -9.055 -8.25 1 98.12 116 LEU A O 1
ATOM 910 N N . SER A 1 117 ? 9.836 -10.352 -7.629 1 98.81 117 SER A N 1
ATOM 911 C CA . SER A 1 117 ? 9.062 -11.195 -6.727 1 98.81 117 SER A CA 1
ATOM 912 C C . SER A 1 117 ? 9.656 -11.195 -5.324 1 98.81 117 SER A C 1
ATOM 914 O O . SER A 1 117 ? 10.883 -11.273 -5.164 1 98.81 117 SER A O 1
ATOM 916 N N . ILE A 1 118 ? 8.812 -11.062 -4.344 1 98.88 118 ILE A N 1
ATOM 917 C CA . ILE A 1 118 ? 9.219 -11.055 -2.943 1 98.88 118 ILE A CA 1
ATOM 918 C C . ILE A 1 118 ? 8.75 -12.344 -2.264 1 98.88 118 ILE A C 1
ATOM 920 O O . ILE A 1 118 ? 7.547 -12.562 -2.115 1 98.88 118 ILE A O 1
ATOM 924 N N . GLU A 1 119 ? 9.648 -13.164 -1.863 1 98.94 119 GLU A N 1
ATOM 925 C CA . GLU A 1 119 ? 9.352 -14.422 -1.181 1 98.94 119 GLU A CA 1
ATOM 926 C C . GLU A 1 119 ? 9.164 -14.203 0.318 1 98.94 119 GLU A C 1
ATOM 928 O O . GLU A 1 119 ? 9.992 -13.562 0.967 1 98.94 119 GLU A O 1
ATOM 933 N N . CYS A 1 120 ? 8.086 -14.828 0.86 1 98.94 120 CYS A N 1
ATOM 934 C CA . CYS A 1 120 ? 7.699 -14.469 2.219 1 98.94 120 CYS A CA 1
ATOM 935 C C . CYS A 1 120 ? 7.406 -15.703 3.053 1 98.94 120 CYS A C 1
ATOM 937 O O . CYS A 1 120 ? 6.809 -16.656 2.561 1 98.94 120 CYS A O 1
ATOM 939 N N . ARG A 1 121 ? 7.812 -15.625 4.285 1 98.94 121 ARG A N 1
ATOM 940 C CA . ARG A 1 121 ? 7.43 -16.594 5.312 1 98.94 121 ARG A CA 1
ATOM 941 C C . ARG A 1 121 ? 6.539 -15.945 6.367 1 98.94 121 ARG A C 1
ATOM 943 O O . ARG A 1 121 ? 6.926 -14.953 6.992 1 98.94 121 ARG A O 1
ATOM 950 N N . VAL A 1 122 ? 5.398 -16.516 6.598 1 98.88 122 VAL A N 1
ATOM 951 C CA . VAL A 1 122 ? 4.434 -15.945 7.531 1 98.88 122 VAL A CA 1
ATOM 952 C C . VAL A 1 122 ? 4.957 -16.078 8.961 1 98.88 122 VAL A C 1
ATOM 954 O O . VAL A 1 122 ? 5.352 -17.156 9.391 1 98.88 122 VAL A O 1
ATOM 957 N N . ARG A 1 123 ? 4.961 -14.984 9.586 1 98.31 123 ARG A N 1
ATOM 958 C CA . ARG A 1 123 ? 5.387 -14.914 10.977 1 98.31 123 ARG A CA 1
ATOM 959 C C . ARG A 1 123 ? 4.195 -15.008 11.922 1 98.31 123 ARG A C 1
ATOM 961 O O . ARG A 1 123 ? 4.281 -15.633 12.977 1 98.31 123 ARG A O 1
ATOM 968 N N . ASP A 1 124 ? 3.141 -14.336 11.539 1 98.06 124 ASP A N 1
ATOM 969 C CA . ASP A 1 124 ? 1.942 -14.25 12.367 1 98.06 124 ASP A CA 1
ATOM 970 C C . ASP A 1 124 ? 0.698 -14.023 11.516 1 98.06 124 ASP A C 1
ATOM 972 O O . ASP A 1 124 ? 0.792 -13.508 10.398 1 98.06 124 ASP A O 1
ATOM 976 N N . VAL A 1 125 ? -0.395 -14.523 12.055 1 98.69 125 VAL A N 1
ATOM 977 C CA . VAL A 1 125 ? -1.691 -14.281 11.43 1 98.69 125 VAL A CA 1
ATOM 978 C C . VAL A 1 125 ? -2.6 -13.531 12.398 1 98.69 125 VAL A C 1
ATOM 980 O O . VAL A 1 125 ? -2.916 -14.031 13.477 1 98.69 125 VAL A O 1
ATOM 983 N N . MET A 1 126 ? -2.986 -12.352 12.023 1 98.25 126 MET A N 1
ATOM 984 C CA . MET A 1 126 ? -3.879 -11.539 12.852 1 98.25 126 MET A CA 1
ATOM 985 C C . MET A 1 126 ? -5.305 -11.578 12.312 1 98.25 126 MET A C 1
ATOM 987 O O . MET A 1 126 ? -5.559 -11.148 11.188 1 98.25 126 MET A O 1
ATOM 991 N N . GLU A 1 127 ? -6.16 -12.039 13.172 1 97.81 127 GLU A N 1
ATOM 992 C CA . GLU A 1 127 ? -7.574 -12.039 12.797 1 97.81 127 GLU A CA 1
ATOM 993 C C . GLU A 1 127 ? -8.203 -10.672 13.031 1 97.81 127 GLU A C 1
ATOM 995 O O . GLU A 1 127 ? -8.242 -10.18 14.156 1 97.81 127 GLU A O 1
ATOM 1000 N N . LEU A 1 128 ? -8.711 -10.023 12.148 1 97.44 128 LEU A N 1
ATOM 1001 C CA . LEU A 1 128 ? -9.258 -8.68 12.305 1 97.44 128 LEU A CA 1
ATOM 1002 C C . LEU A 1 128 ? -10.773 -8.695 12.172 1 97.44 128 LEU A C 1
ATOM 1004 O O . LEU A 1 128 ? -11.484 -8.211 13.055 1 97.44 128 LEU A O 1
ATOM 1008 N N . GLY A 1 129 ? -11.492 -8.953 11.109 1 97.44 129 GLY A N 1
ATOM 1009 C CA . GLY A 1 129 ? -12.898 -9.039 10.734 1 97.44 129 GLY A CA 1
ATOM 1010 C C . GLY A 1 129 ? -13.125 -9.82 9.461 1 97.44 129 GLY A C 1
ATOM 1011 O O . GLY A 1 129 ? -12.984 -11.047 9.438 1 97.44 129 GLY A O 1
ATOM 1012 N N . SER A 1 130 ? -13.305 -9.055 8.508 1 98.19 130 SER A N 1
ATOM 1013 C CA . SER A 1 130 ? -13.562 -9.703 7.223 1 98.19 130 SER A CA 1
ATOM 1014 C C . SER A 1 130 ? -12.289 -10.32 6.656 1 98.19 130 SER A C 1
ATOM 1016 O O . SER A 1 130 ? -12.352 -11.266 5.859 1 98.19 130 SER A O 1
ATOM 1018 N N . HIS A 1 131 ? -11.141 -9.758 7.059 1 98.62 131 HIS A N 1
ATOM 1019 C CA . HIS A 1 131 ? -9.852 -10.219 6.559 1 98.62 131 HIS A CA 1
ATOM 1020 C C . HIS A 1 131 ? -8.945 -10.68 7.699 1 98.62 131 HIS A C 1
ATOM 1022 O O . HIS A 1 131 ? -9.078 -10.203 8.828 1 98.62 131 HIS A O 1
ATOM 1028 N N . ASP A 1 132 ? -8.164 -11.625 7.414 1 98.81 132 ASP A N 1
ATOM 1029 C CA . ASP A 1 132 ? -6.996 -11.867 8.25 1 98.81 132 ASP A CA 1
ATOM 1030 C C . ASP A 1 132 ? -5.738 -11.25 7.637 1 98.81 132 ASP A C 1
ATOM 1032 O O . ASP A 1 132 ? -5.562 -11.281 6.418 1 98.81 132 ASP A O 1
ATOM 1036 N N . MET A 1 133 ? -4.988 -10.703 8.484 1 98.88 133 MET A N 1
ATOM 1037 C CA . MET A 1 133 ? -3.711 -10.117 8.086 1 98.88 133 MET A CA 1
ATOM 1038 C C . MET A 1 133 ? -2.566 -11.102 8.312 1 98.88 133 MET A C 1
ATOM 1040 O O . MET A 1 133 ? -2.314 -11.523 9.438 1 98.88 133 MET A O 1
ATOM 1044 N N . PHE A 1 134 ? -1.902 -11.547 7.227 1 98.94 134 PHE A N 1
ATOM 1045 C CA . PHE A 1 134 ? -0.699 -12.367 7.312 1 98.94 134 PHE A CA 1
ATOM 1046 C C . PHE A 1 134 ? 0.547 -11.492 7.391 1 98.94 134 PHE A C 1
ATOM 1048 O O . PHE A 1 134 ? 0.9 -10.82 6.422 1 98.94 134 PHE A O 1
ATOM 1055 N N . ILE A 1 135 ? 1.159 -11.484 8.5 1 98.88 135 ILE A N 1
ATOM 1056 C CA . ILE A 1 135 ? 2.408 -10.766 8.727 1 98.88 135 ILE A CA 1
ATOM 1057 C C . ILE A 1 135 ? 3.592 -11.672 8.406 1 98.88 135 ILE A C 1
ATOM 1059 O O . ILE A 1 135 ? 3.678 -12.797 8.906 1 98.88 135 ILE A O 1
ATOM 1063 N N . ALA A 1 136 ? 4.535 -11.125 7.574 1 98.94 136 ALA A N 1
ATOM 1064 C CA . ALA A 1 136 ? 5.531 -12.062 7.059 1 98.94 136 ALA A CA 1
ATOM 1065 C C . ALA A 1 136 ? 6.922 -11.438 7.062 1 98.94 136 ALA A C 1
ATOM 1067 O O . ALA A 1 136 ? 7.066 -10.219 6.914 1 98.94 136 ALA A O 1
ATOM 1068 N N . ASP A 1 137 ? 7.918 -12.289 7.219 1 98.88 137 ASP A N 1
ATOM 1069 C CA . ASP A 1 137 ? 9.312 -11.945 6.93 1 98.88 137 ASP A CA 1
ATOM 1070 C C . ASP A 1 137 ? 9.602 -12.062 5.434 1 98.88 137 ASP A C 1
ATOM 1072 O O . ASP A 1 137 ? 9.125 -12.984 4.773 1 98.88 137 ASP A O 1
ATOM 1076 N N . VAL A 1 138 ? 10.312 -11.07 4.922 1 98.94 138 VAL A N 1
ATOM 1077 C CA . VAL A 1 138 ? 10.844 -11.227 3.572 1 98.94 138 VAL A CA 1
ATOM 1078 C C . VAL A 1 138 ? 12 -12.219 3.588 1 98.94 138 VAL A C 1
ATOM 1080 O O . VAL A 1 138 ? 13 -12 4.273 1 98.94 138 VAL A O 1
ATOM 1083 N N . ALA A 1 139 ? 11.828 -13.273 2.838 1 98.88 139 ALA A N 1
ATOM 1084 C CA . ALA A 1 139 ? 12.836 -14.336 2.83 1 98.88 139 ALA A CA 1
ATOM 1085 C C . ALA A 1 139 ? 13.836 -14.141 1.689 1 98.88 139 ALA A C 1
ATOM 1087 O O . ALA A 1 139 ? 14.977 -14.594 1.772 1 98.88 139 ALA A O 1
ATOM 1088 N N . GLY A 1 140 ? 13.43 -13.5 0.674 1 98.62 140 GLY A N 1
ATOM 1089 C CA . GLY A 1 140 ? 14.242 -13.234 -0.503 1 98.62 140 GLY A CA 1
ATOM 1090 C C . GLY A 1 140 ? 13.516 -12.422 -1.557 1 98.62 140 GLY A C 1
ATOM 1091 O O . GLY A 1 140 ? 12.297 -12.242 -1.48 1 98.62 140 GLY A O 1
ATOM 1092 N N . VAL A 1 141 ? 14.344 -11.906 -2.451 1 98.44 141 VAL A N 1
ATOM 1093 C CA . VAL A 1 141 ? 13.812 -11.141 -3.574 1 98.44 141 VAL A CA 1
ATOM 1094 C C . VAL A 1 141 ? 14.367 -11.688 -4.887 1 98.44 141 VAL A C 1
ATOM 1096 O O . VAL A 1 141 ? 15.57 -11.914 -5.012 1 98.44 141 VAL A O 1
ATOM 1099 N N . ILE A 1 142 ? 13.445 -11.977 -5.797 1 98.44 142 ILE A N 1
ATOM 1100 C CA . ILE A 1 142 ? 13.82 -12.453 -7.125 1 98.44 142 ILE A CA 1
ATOM 1101 C C . ILE A 1 142 ? 13.602 -11.344 -8.148 1 98.44 142 ILE A C 1
ATOM 1103 O O . ILE A 1 142 ? 12.477 -10.883 -8.352 1 98.44 142 ILE A O 1
ATOM 1107 N N . ALA A 1 143 ? 14.703 -10.945 -8.828 1 97.19 143 ALA A N 1
ATOM 1108 C CA . ALA A 1 143 ? 14.648 -9.797 -9.727 1 97.19 143 ALA A CA 1
ATOM 1109 C C . ALA A 1 143 ? 14.977 -10.211 -11.164 1 97.19 143 ALA A C 1
ATOM 1111 O O . ALA A 1 143 ? 15.898 -10.992 -11.391 1 97.19 143 ALA A O 1
ATOM 1112 N N . ASP A 1 144 ? 14.219 -9.68 -12.102 1 96.69 144 ASP A N 1
ATOM 1113 C CA . ASP A 1 144 ? 14.453 -9.906 -13.523 1 96.69 144 ASP A CA 1
ATOM 1114 C C . ASP A 1 144 ? 15.664 -9.117 -14.016 1 96.69 144 ASP A C 1
ATOM 1116 O O . ASP A 1 144 ? 15.688 -7.883 -13.922 1 96.69 144 ASP A O 1
ATOM 1120 N N . ASP A 1 145 ? 16.547 -9.719 -14.633 1 92.75 145 ASP A N 1
ATOM 1121 C CA . ASP A 1 145 ? 17.797 -9.117 -15.078 1 92.75 145 ASP A CA 1
ATOM 1122 C C . ASP A 1 145 ? 17.547 -8.008 -16.094 1 92.75 145 ASP A C 1
ATOM 1124 O O . ASP A 1 145 ? 18.359 -7.09 -16.25 1 92.75 145 ASP A O 1
ATOM 1128 N N . ARG A 1 146 ? 16.469 -8.125 -16.828 1 91.44 146 ARG A N 1
ATOM 1129 C CA . ARG A 1 146 ? 16.141 -7.16 -17.875 1 91.44 146 ARG A CA 1
ATOM 1130 C C . ARG A 1 146 ? 16.047 -5.75 -17.297 1 91.44 146 ARG A C 1
ATOM 1132 O O . ARG A 1 146 ? 16.188 -4.77 -18.031 1 91.44 146 ARG A O 1
ATOM 1139 N N . PHE A 1 147 ? 15.852 -5.676 -15.93 1 92.62 147 PHE A N 1
ATOM 1140 C CA . PHE A 1 147 ? 15.602 -4.359 -15.352 1 92.62 147 PHE A CA 1
ATOM 1141 C C . PHE A 1 147 ? 16.734 -3.953 -14.422 1 92.62 147 PHE A C 1
ATOM 1143 O O . PHE A 1 147 ? 16.562 -3.061 -13.586 1 92.62 147 PHE A O 1
ATOM 1150 N N . ILE A 1 148 ? 17.781 -4.629 -14.516 1 90.81 148 ILE A N 1
ATOM 1151 C CA . ILE A 1 148 ? 18.953 -4.312 -13.727 1 90.81 148 ILE A CA 1
ATOM 1152 C C . ILE A 1 148 ? 19.984 -3.602 -14.594 1 90.81 148 ILE A C 1
ATOM 1154 O O . ILE A 1 148 ? 20.328 -4.078 -15.688 1 90.81 148 ILE A O 1
ATOM 1158 N N . ASP A 1 149 ? 20.375 -2.445 -14.094 1 86.62 149 ASP A N 1
ATOM 1159 C CA . ASP A 1 149 ? 21.453 -1.754 -14.797 1 86.62 149 ASP A CA 1
ATOM 1160 C C . ASP A 1 149 ? 22.75 -2.555 -14.727 1 86.62 149 ASP A C 1
ATOM 1162 O O . ASP A 1 149 ? 23.266 -2.828 -13.641 1 86.62 149 ASP A O 1
ATOM 1166 N N . PRO A 1 150 ? 23.266 -2.797 -15.844 1 84.56 150 PRO A N 1
ATOM 1167 C CA . PRO A 1 150 ? 24.453 -3.652 -15.82 1 84.56 150 PRO A CA 1
ATOM 1168 C C . PRO A 1 150 ? 25.672 -2.947 -15.242 1 84.56 150 PRO A C 1
ATOM 1170 O O . PRO A 1 150 ? 26.594 -3.605 -14.742 1 84.56 150 PRO A O 1
ATOM 1173 N N . ASP A 1 151 ? 25.578 -1.625 -15.25 1 87.12 151 ASP A N 1
ATOM 1174 C CA . ASP A 1 151 ? 26.75 -0.878 -14.766 1 87.12 151 ASP A CA 1
ATOM 1175 C C . ASP A 1 151 ? 26.641 -0.619 -13.266 1 87.12 151 ASP A C 1
ATOM 1177 O O . ASP A 1 151 ? 27.641 -0.771 -12.539 1 87.12 151 ASP A O 1
ATOM 1181 N N . THR A 1 152 ? 25.469 -0.36 -12.758 1 83.38 152 THR A N 1
ATOM 1182 C CA . THR A 1 152 ? 25.328 0.061 -11.367 1 83.38 152 THR A CA 1
ATOM 1183 C C . THR A 1 152 ? 24.719 -1.061 -10.531 1 83.38 152 THR A C 1
ATOM 1185 O O . THR A 1 152 ? 24.828 -1.046 -9.297 1 83.38 152 THR A O 1
ATOM 1188 N N . GLY A 1 153 ? 24.047 -1.958 -11.188 1 81.88 153 GLY A N 1
ATOM 1189 C CA . GLY A 1 153 ? 23.344 -3.008 -10.461 1 81.88 153 GLY A CA 1
ATOM 1190 C C . GLY A 1 153 ? 22.016 -2.559 -9.891 1 81.88 153 GLY A C 1
ATOM 1191 O O . GLY A 1 153 ? 21.328 -3.33 -9.211 1 81.88 153 GLY A O 1
ATOM 1192 N N . ALA A 1 154 ? 21.703 -1.359 -10.203 1 82.31 154 ALA A N 1
ATOM 1193 C CA . ALA A 1 154 ? 20.469 -0.798 -9.656 1 82.31 154 ALA A CA 1
ATOM 1194 C C . ALA A 1 154 ? 19.25 -1.305 -10.422 1 82.31 154 ALA A C 1
ATOM 1196 O O . ALA A 1 154 ? 19.281 -1.422 -11.648 1 82.31 154 ALA A O 1
ATOM 1197 N N . PHE A 1 155 ? 18.328 -1.775 -9.688 1 84.81 155 PHE A N 1
ATOM 1198 C CA . PHE A 1 155 ? 17.078 -2.197 -10.305 1 84.81 155 PHE A CA 1
ATOM 1199 C C . PHE A 1 155 ? 16.25 -0.989 -10.711 1 84.81 155 PHE A C 1
ATOM 1201 O O . PHE A 1 155 ? 16 -0.093 -9.906 1 84.81 155 PHE A O 1
ATOM 1208 N N . ASP A 1 156 ? 15.852 -0.979 -11.945 1 84.19 156 ASP A N 1
ATOM 1209 C CA . ASP A 1 156 ? 15.094 0.142 -12.492 1 84.19 156 ASP A CA 1
ATOM 1210 C C . ASP A 1 156 ? 13.602 -0.171 -12.523 1 84.19 156 ASP A C 1
ATOM 1212 O O . ASP A 1 156 ? 13.07 -0.573 -13.562 1 84.19 156 ASP A O 1
ATOM 1216 N N . LEU A 1 157 ? 12.953 0.146 -11.523 1 76.75 157 LEU A N 1
ATOM 1217 C CA . LEU A 1 157 ? 11.523 -0.135 -11.422 1 76.75 157 LEU A CA 1
ATOM 1218 C C . LEU A 1 157 ? 10.734 0.75 -12.375 1 76.75 157 LEU A C 1
ATOM 1220 O O . LEU A 1 157 ? 9.656 0.361 -12.844 1 76.75 157 LEU A O 1
ATOM 1224 N N . ALA A 1 158 ? 11.227 1.897 -12.625 1 77.69 158 ALA A N 1
ATOM 1225 C CA . ALA A 1 158 ? 10.539 2.777 -13.562 1 77.69 158 ALA A CA 1
ATOM 1226 C C . ALA A 1 158 ? 10.477 2.15 -14.953 1 77.69 158 ALA A C 1
ATOM 1228 O O . ALA A 1 158 ? 9.445 2.232 -15.633 1 77.69 158 ALA A O 1
ATOM 1229 N N . ARG A 1 159 ? 11.469 1.448 -15.281 1 84.56 159 ARG A N 1
ATOM 1230 C CA . ARG A 1 159 ? 11.547 0.817 -16.594 1 84.56 159 ARG A CA 1
ATOM 1231 C C . ARG A 1 159 ? 10.672 -0.435 -16.656 1 84.56 159 ARG A C 1
ATOM 1233 O O . ARG A 1 159 ? 10.258 -0.858 -17.734 1 84.56 159 ARG A O 1
ATOM 1240 N N . ALA A 1 160 ? 10.422 -0.957 -15.5 1 91.06 160 ALA A N 1
ATOM 1241 C CA . ALA A 1 160 ? 9.672 -2.207 -15.461 1 91.06 160 ALA A CA 1
ATOM 1242 C C . ALA A 1 160 ? 8.211 -1.979 -15.836 1 91.06 160 ALA A C 1
ATOM 1244 O O . ALA A 1 160 ? 7.504 -2.918 -16.203 1 91.06 160 ALA A O 1
ATOM 1245 N N . GLY A 1 161 ? 7.73 -0.745 -15.703 1 94.31 161 GLY A N 1
ATOM 1246 C CA . GLY A 1 161 ? 6.355 -0.453 -16.078 1 94.31 161 GLY A CA 1
ATOM 1247 C C . GLY A 1 161 ? 5.336 -1.032 -15.117 1 94.31 161 GLY A C 1
ATOM 1248 O O . GLY A 1 161 ? 4.371 -1.676 -15.531 1 94.31 161 GLY A O 1
ATOM 1249 N N . LEU A 1 162 ? 5.605 -0.796 -13.844 1 97 162 LEU A N 1
ATOM 1250 C CA . LEU A 1 162 ? 4.68 -1.282 -12.82 1 97 162 LEU A CA 1
ATOM 1251 C C . LEU A 1 162 ? 3.318 -0.611 -12.961 1 97 162 LEU A C 1
ATOM 1253 O O . LEU A 1 162 ? 3.223 0.508 -13.469 1 97 162 LEU A O 1
ATOM 1257 N N . MET A 1 163 ? 2.303 -1.298 -12.523 1 97.25 163 MET A N 1
ATOM 1258 C CA . MET A 1 163 ? 0.974 -0.693 -12.5 1 97.25 163 MET A CA 1
ATOM 1259 C C . MET A 1 163 ? 0.476 -0.516 -11.07 1 97.25 163 MET A C 1
ATOM 1261 O O . MET A 1 163 ? 0.98 -1.16 -10.148 1 97.25 163 MET A O 1
ATOM 1265 N N . ALA A 1 164 ? -0.413 0.389 -10.922 1 97.69 164 ALA A N 1
ATOM 1266 C CA . ALA A 1 164 ? -1.069 0.669 -9.648 1 97.69 164 ALA A CA 1
ATOM 1267 C C . ALA A 1 164 ? -2.574 0.44 -9.75 1 97.69 164 ALA A C 1
ATOM 1269 O O . ALA A 1 164 ? -3.139 0.435 -10.844 1 97.69 164 ALA A O 1
ATOM 1270 N N . TYR A 1 165 ? -3.125 0.144 -8.664 1 98.06 165 TYR A N 1
ATOM 1271 C CA . TYR A 1 165 ? -4.574 0.053 -8.523 1 98.06 165 TYR A CA 1
ATOM 1272 C C . TYR A 1 165 ? -5.121 1.245 -7.742 1 98.06 165 TYR A C 1
ATOM 1274 O O . TYR A 1 165 ? -4.59 1.604 -6.691 1 98.06 165 TYR A O 1
ATOM 1282 N N . SER A 1 166 ? -6.145 1.892 -8.242 1 96.75 166 SER A N 1
ATOM 1283 C CA . SER A 1 166 ? -6.789 3.029 -7.594 1 96.75 166 SER A CA 1
ATOM 1284 C C . SER A 1 166 ? -8.297 3.006 -7.812 1 96.75 166 SER A C 1
ATOM 1286 O O . SER A 1 166 ? -8.773 3.199 -8.938 1 96.75 166 SER A O 1
ATOM 1288 N N . HIS A 1 167 ? -8.961 2.75 -6.75 1 93.44 167 HIS A N 1
ATOM 1289 C CA . HIS A 1 167 ? -10.414 2.824 -6.688 1 93.44 167 HIS A CA 1
ATOM 1290 C C . HIS A 1 167 ? -11.055 2.146 -7.895 1 93.44 167 HIS A C 1
ATOM 1292 O O . HIS A 1 167 ? -11.844 2.764 -8.617 1 93.44 167 HIS A O 1
ATOM 1298 N N . GLY A 1 168 ? -10.711 1.012 -8.109 1 93.62 168 GLY A N 1
ATOM 1299 C CA . GLY A 1 168 ? -11.406 0.21 -9.109 1 93.62 168 GLY A CA 1
ATOM 1300 C C . GLY A 1 168 ? -10.711 0.205 -10.453 1 93.62 168 GLY A C 1
ATOM 1301 O O . GLY A 1 168 ? -11.109 -0.522 -11.367 1 93.62 168 GLY A O 1
ATOM 1302 N N . GLY A 1 169 ? -9.68 0.987 -10.602 1 95.75 169 GLY A N 1
ATOM 1303 C CA . GLY A 1 169 ? -8.969 1.047 -11.875 1 95.75 169 GLY A CA 1
ATOM 1304 C C . GLY A 1 169 ? -7.512 0.644 -11.758 1 95.75 169 GLY A C 1
ATOM 1305 O O . GLY A 1 169 ? -6.887 0.841 -10.711 1 95.75 169 GLY A O 1
ATOM 1306 N N . TYR A 1 170 ? -7.066 0.008 -12.859 1 97.75 170 TYR A N 1
ATOM 1307 C CA . TYR A 1 170 ? -5.641 -0.254 -13.016 1 97.75 170 TYR A CA 1
ATOM 1308 C C . TYR A 1 170 ? -4.977 0.832 -13.859 1 97.75 170 TYR A C 1
ATOM 1310 O O . TYR A 1 170 ? -5.496 1.215 -14.906 1 97.75 170 TYR A O 1
ATOM 1318 N N . TYR A 1 171 ? -3.795 1.326 -13.359 1 97 171 TYR A N 1
ATOM 1319 C CA . TYR A 1 171 ? -3.162 2.457 -14.031 1 97 171 TYR A CA 1
ATOM 1320 C C . TYR A 1 171 ? -1.669 2.219 -14.211 1 97 171 TYR A C 1
ATOM 1322 O O . TYR A 1 171 ? -1.01 1.673 -13.32 1 97 171 TYR A O 1
ATOM 1330 N N . GLU A 1 172 ? -1.183 2.637 -15.344 1 96.25 172 GLU A N 1
ATOM 1331 C CA . GLU A 1 172 ? 0.266 2.762 -15.461 1 96.25 172 GLU A CA 1
ATOM 1332 C C . GLU A 1 172 ? 0.803 3.871 -14.562 1 96.25 172 GLU A C 1
ATOM 1334 O O . GLU A 1 172 ? 0.046 4.734 -14.117 1 96.25 172 GLU A O 1
ATOM 1339 N N . LEU A 1 173 ? 2.076 3.723 -14.266 1 95.56 173 LEU A N 1
ATOM 1340 C CA . LEU A 1 173 ? 2.727 4.895 -13.688 1 95.56 173 LEU A CA 1
ATOM 1341 C C . LEU A 1 173 ? 3.105 5.895 -14.781 1 95.56 173 LEU A C 1
ATOM 1343 O O . LEU A 1 173 ? 3.676 5.516 -15.805 1 95.56 173 LEU A O 1
ATOM 1347 N N . GLY A 1 174 ? 2.732 7.145 -14.594 1 94 174 GLY A N 1
ATOM 1348 C CA . GLY A 1 174 ? 2.955 8.18 -15.594 1 94 174 GLY A CA 1
ATOM 1349 C C . GLY A 1 174 ? 4.23 8.969 -15.367 1 94 174 GLY A C 1
ATOM 1350 O O . GLY A 1 174 ? 5.281 8.391 -15.078 1 94 174 GLY A O 1
ATOM 1351 N N . ARG A 1 175 ? 4.145 10.188 -15.531 1 94.38 175 ARG A N 1
ATOM 1352 C CA . ARG A 1 175 ? 5.293 11.086 -15.461 1 94.38 175 ARG A CA 1
ATOM 1353 C C . ARG A 1 175 ? 5.914 11.078 -14.07 1 94.38 175 ARG A C 1
ATOM 1355 O O . ARG A 1 175 ? 5.199 11.07 -13.062 1 94.38 175 ARG A O 1
ATOM 1362 N N . CYS A 1 176 ? 7.27 11.086 -14.07 1 96.31 176 CYS A N 1
ATOM 1363 C CA . CYS A 1 176 ? 8 11.266 -12.82 1 96.31 176 CYS A CA 1
ATOM 1364 C C . CYS A 1 176 ? 7.926 12.711 -12.344 1 96.31 176 CYS A C 1
ATOM 1366 O O . CYS A 1 176 ? 8.266 13.633 -13.086 1 96.31 176 CYS A O 1
ATOM 1368 N N . LEU A 1 177 ? 7.477 12.906 -11.172 1 97.56 177 LEU A N 1
ATOM 1369 C CA . LEU A 1 177 ? 7.25 14.234 -10.617 1 97.56 177 LEU A CA 1
ATOM 1370 C C . LEU A 1 177 ? 8.484 14.727 -9.859 1 97.56 177 LEU A C 1
ATOM 1372 O O . LEU A 1 177 ? 8.648 15.93 -9.648 1 97.56 177 LEU A O 1
ATOM 1376 N N . GLY A 1 178 ? 9.273 13.82 -9.422 1 96.5 178 GLY A N 1
ATOM 1377 C CA . GLY A 1 178 ? 10.461 14.062 -8.625 1 96.5 178 GLY A CA 1
ATOM 1378 C C . GLY A 1 178 ? 10.961 12.82 -7.902 1 96.5 178 GLY A C 1
ATOM 1379 O O . GLY A 1 178 ? 10.297 11.789 -7.906 1 96.5 178 GLY A O 1
ATOM 1380 N N . ARG A 1 179 ? 12.148 12.977 -7.414 1 95.12 179 ARG A N 1
ATOM 1381 C CA . ARG A 1 179 ? 12.742 11.883 -6.652 1 95.12 179 ARG A CA 1
ATOM 1382 C C . ARG A 1 179 ? 12.891 12.258 -5.18 1 95.12 179 ARG A C 1
ATOM 1384 O O . ARG A 1 179 ? 12.938 13.445 -4.836 1 95.12 179 ARG A O 1
ATOM 1391 N N . PHE A 1 180 ? 12.945 11.273 -4.422 1 94.94 180 PHE A N 1
ATOM 1392 C CA . PHE A 1 180 ? 13.055 11.484 -2.986 1 94.94 180 PHE A CA 1
ATOM 1393 C C . PHE A 1 180 ? 14.219 12.414 -2.666 1 94.94 180 PHE A C 1
ATOM 1395 O O . PHE A 1 180 ? 15.352 12.172 -3.09 1 94.94 180 PHE A O 1
ATOM 1402 N N . GLY A 1 181 ? 13.859 13.508 -1.958 1 95.69 181 GLY A N 1
ATOM 1403 C CA . GLY A 1 181 ? 14.875 14.453 -1.52 1 95.69 181 GLY A CA 1
ATOM 1404 C C . GLY A 1 181 ? 15.023 15.648 -2.441 1 95.69 181 GLY A C 1
ATOM 1405 O O . GLY A 1 181 ? 15.703 16.625 -2.104 1 95.69 181 GLY A O 1
ATOM 1406 N N . TRP A 1 182 ? 14.305 15.656 -3.545 1 95.06 182 TRP A N 1
ATOM 1407 C CA . TRP A 1 182 ? 14.523 16.688 -4.547 1 95.06 182 TRP A CA 1
ATOM 1408 C C . TRP A 1 182 ? 14.023 18.047 -4.047 1 95.06 182 TRP A C 1
ATOM 1410 O O . TRP A 1 182 ? 14.516 19.094 -4.477 1 95.06 182 TRP A O 1
ATOM 1420 N N . SER A 1 183 ? 13.086 18.062 -3.184 1 94.38 183 SER A N 1
ATOM 1421 C CA . SER A 1 183 ? 12.484 19.297 -2.695 1 94.38 183 SER A CA 1
ATOM 1422 C C . SER A 1 183 ? 13.469 20.094 -1.846 1 94.38 183 SER A C 1
ATOM 1424 O O . SER A 1 183 ? 13.266 21.297 -1.616 1 94.38 183 SER A O 1
ATOM 1426 N N . VAL A 1 184 ? 14.445 19.422 -1.346 1 93.5 184 VAL A N 1
ATOM 1427 C CA . VAL A 1 184 ? 15.352 20.109 -0.436 1 93.5 184 VAL A CA 1
ATOM 1428 C C . VAL A 1 184 ? 16.734 20.203 -1.067 1 93.5 184 VAL A C 1
ATOM 1430 O O . VAL A 1 184 ? 17.703 20.625 -0.417 1 93.5 184 VAL A O 1
ATOM 1433 N N . LYS A 1 185 ? 16.812 19.719 -2.254 1 86.25 185 LYS A N 1
ATOM 1434 C CA . LYS A 1 185 ? 18.109 19.797 -2.934 1 86.25 185 LYS A CA 1
ATOM 1435 C C . LYS A 1 185 ? 18.625 21.234 -2.984 1 86.25 185 LYS A C 1
ATOM 1437 O O . LYS A 1 185 ? 17.875 22.141 -3.369 1 86.25 185 LYS A O 1
ATOM 1442 N N . GLY A 1 186 ? 19.828 21.422 -2.518 1 76.06 186 GLY A N 1
ATOM 1443 C CA . GLY A 1 186 ? 20.469 22.734 -2.523 1 76.06 186 GLY A CA 1
ATOM 1444 C C . GLY A 1 186 ? 20.156 23.547 -1.284 1 76.06 186 GLY A C 1
ATOM 1445 O O . GLY A 1 186 ? 20.703 24.641 -1.105 1 76.06 186 GLY A O 1
ATOM 1446 N N . GLN A 1 187 ? 19.25 23.062 -0.488 1 70.94 187 GLN A N 1
ATOM 1447 C CA . GLN A 1 187 ? 18.906 23.781 0.742 1 70.94 187 GLN A CA 1
ATOM 1448 C C . GLN A 1 187 ? 19.734 23.266 1.917 1 70.94 187 GLN A C 1
ATOM 1450 O O . GLN A 1 187 ? 19.844 22.062 2.145 1 70.94 187 GLN A O 1
ATOM 1455 N N . LYS A 1 188 ? 20.672 24.109 2.359 1 63.97 188 LYS A N 1
ATOM 1456 C CA . LYS A 1 188 ? 21.453 23.766 3.547 1 63.97 188 LYS A CA 1
ATOM 1457 C C . LYS A 1 188 ? 20.547 23.562 4.758 1 63.97 188 LYS A C 1
ATOM 1459 O O . LYS A 1 188 ? 19.516 24.234 4.891 1 63.97 188 LYS A O 1
ATOM 1464 N N . LYS A 1 189 ? 20.641 22.344 5.434 1 62.19 189 LYS A N 1
ATOM 1465 C CA . LYS A 1 189 ? 19.922 22.094 6.684 1 62.19 189 LYS A CA 1
ATOM 1466 C C . LYS A 1 189 ? 20.203 23.188 7.699 1 62.19 189 LYS A C 1
ATOM 1468 O O . LYS A 1 189 ? 21.328 23.656 7.828 1 62.19 189 LYS A O 1
ATOM 1473 N N . ARG A 1 190 ? 19.141 23.766 8.344 1 50.06 190 ARG A N 1
ATOM 1474 C CA . ARG A 1 190 ? 19.453 24.766 9.359 1 50.06 190 ARG A CA 1
ATOM 1475 C C . ARG A 1 190 ? 20.094 24.125 10.586 1 50.06 190 ARG A C 1
ATOM 1477 O O . ARG A 1 190 ? 19.812 22.969 10.906 1 50.06 190 ARG A O 1
ATOM 1484 N N . MET B 1 1 ? 16.594 -14 -17.453 1 88.94 1 MET B N 1
ATOM 1485 C CA . MET B 1 1 ? 17.203 -14.625 -16.281 1 88.94 1 MET B CA 1
ATOM 1486 C C . MET B 1 1 ? 16.875 -13.852 -15.016 1 88.94 1 MET B C 1
ATOM 1488 O O . MET B 1 1 ? 16.531 -12.672 -15.07 1 88.94 1 MET B O 1
ATOM 1492 N N . LYS B 1 2 ? 16.812 -14.539 -13.898 1 95.5 2 LYS B N 1
ATOM 1493 C CA . LYS B 1 2 ? 16.469 -13.945 -12.609 1 95.5 2 LYS B CA 1
ATOM 1494 C C . LYS B 1 2 ? 17.672 -13.906 -11.68 1 95.5 2 LYS B C 1
ATOM 1496 O O . LYS B 1 2 ? 18.531 -14.789 -11.734 1 95.5 2 LYS B O 1
ATOM 1501 N N . GLN B 1 3 ? 17.719 -12.883 -10.953 1 95.12 3 GLN B N 1
ATOM 1502 C CA . GLN B 1 3 ? 18.688 -12.789 -9.867 1 95.12 3 GLN B CA 1
ATOM 1503 C C . GLN B 1 3 ? 18.016 -12.938 -8.508 1 95.12 3 GLN B C 1
ATOM 1505 O O . GLN B 1 3 ? 16.922 -12.406 -8.289 1 95.12 3 GLN B O 1
ATOM 1510 N N . VAL B 1 4 ? 18.734 -13.609 -7.656 1 95.81 4 VAL B N 1
ATOM 1511 C CA . VAL B 1 4 ? 18.25 -13.773 -6.289 1 95.81 4 VAL B CA 1
ATOM 1512 C C . VAL B 1 4 ? 18.984 -12.805 -5.363 1 95.81 4 VAL B C 1
ATOM 1514 O O . VAL B 1 4 ? 20.203 -12.812 -5.289 1 95.81 4 VAL B O 1
ATOM 1517 N N . TRP B 1 5 ? 18.219 -11.93 -4.719 1 95.5 5 TRP B N 1
ATOM 1518 C CA . TRP B 1 5 ? 18.781 -10.922 -3.822 1 95.5 5 TRP B CA 1
ATOM 1519 C C . TRP B 1 5 ? 18.484 -11.266 -2.367 1 95.5 5 TRP B C 1
ATOM 1521 O O . TRP B 1 5 ? 17.594 -12.078 -2.08 1 95.5 5 TRP B O 1
ATOM 1531 N N . LYS B 1 6 ? 19.281 -10.664 -1.531 1 95.69 6 LYS B N 1
ATOM 1532 C CA . LYS B 1 6 ? 19 -10.727 -0.102 1 95.69 6 LYS B CA 1
ATOM 1533 C C . LYS B 1 6 ? 17.656 -10.086 0.214 1 95.69 6 LYS B C 1
ATOM 1535 O O . LYS B 1 6 ? 17.141 -9.281 -0.57 1 95.69 6 LYS B O 1
ATOM 1540 N N . PRO B 1 7 ? 17.094 -10.445 1.369 1 98 7 PRO B N 1
ATOM 1541 C CA . PRO B 1 7 ? 15.82 -9.836 1.76 1 98 7 PRO B CA 1
ATOM 1542 C C . PRO B 1 7 ? 15.883 -8.312 1.786 1 98 7 PRO B C 1
ATOM 1544 O O . PRO B 1 7 ? 16.891 -7.738 2.207 1 98 7 PRO B O 1
ATOM 1547 N N . GLY B 1 8 ? 14.828 -7.656 1.306 1 96.81 8 GLY B N 1
ATOM 1548 C CA . GLY B 1 8 ? 14.727 -6.207 1.273 1 96.81 8 GLY B CA 1
ATOM 1549 C C . GLY B 1 8 ? 13.32 -5.711 1.028 1 96.81 8 GLY B C 1
ATOM 1550 O O . GLY B 1 8 ? 12.406 -6.508 0.798 1 96.81 8 GLY B O 1
ATOM 1551 N N . ASN B 1 9 ? 13.109 -4.438 1.221 1 96.5 9 ASN B N 1
ATOM 1552 C CA . ASN B 1 9 ? 11.812 -3.812 0.986 1 96.5 9 ASN B CA 1
ATOM 1553 C C . ASN B 1 9 ? 11.641 -3.412 -0.476 1 96.5 9 ASN B C 1
ATOM 1555 O O . ASN B 1 9 ? 12.266 -2.459 -0.941 1 96.5 9 ASN B O 1
ATOM 1559 N N . MET B 1 10 ? 10.742 -4.145 -1.166 1 96.75 10 MET B N 1
ATOM 1560 C CA . MET B 1 10 ? 10.711 -3.922 -2.609 1 96.75 10 MET B CA 1
ATOM 1561 C C . MET B 1 10 ? 9.273 -3.881 -3.117 1 96.75 10 MET B C 1
ATOM 1563 O O . MET B 1 10 ? 9.031 -4.043 -4.316 1 96.75 10 MET B O 1
ATOM 1567 N N . ILE B 1 11 ? 8.305 -3.693 -2.207 1 98.38 11 ILE B N 1
ATOM 1568 C CA . ILE B 1 11 ? 6.914 -3.682 -2.641 1 98.38 11 ILE B CA 1
ATOM 1569 C C . ILE B 1 11 ? 6.543 -2.289 -3.146 1 98.38 11 ILE B C 1
ATOM 1571 O O . ILE B 1 11 ? 6.527 -1.326 -2.375 1 98.38 11 ILE B O 1
ATOM 1575 N N . TYR B 1 12 ? 6.254 -2.168 -4.406 1 97.62 12 TYR B N 1
ATOM 1576 C CA . TYR B 1 12 ? 5.883 -0.935 -5.086 1 97.62 12 TYR B CA 1
ATOM 1577 C C . TYR B 1 12 ? 4.855 -1.204 -6.18 1 97.62 12 TYR B C 1
ATOM 1579 O O . TYR B 1 12 ? 4.727 -2.334 -6.656 1 97.62 12 TYR B O 1
ATOM 1587 N N . PRO B 1 13 ? 4.152 -0.192 -6.664 1 97.81 13 PRO B N 1
ATOM 1588 C CA . PRO B 1 13 ? 4.094 1.163 -6.109 1 97.81 13 PRO B CA 1
ATOM 1589 C C . PRO B 1 13 ? 3.252 1.246 -4.84 1 97.81 13 PRO B C 1
ATOM 1591 O O . PRO B 1 13 ? 2.451 0.348 -4.566 1 97.81 13 PRO B O 1
ATOM 1594 N N . VAL B 1 14 ? 3.488 2.258 -4.09 1 98.44 14 VAL B N 1
ATOM 1595 C CA . VAL B 1 14 ? 2.754 2.492 -2.852 1 98.44 14 VAL B CA 1
ATOM 1596 C C . VAL B 1 14 ? 2.275 3.941 -2.803 1 98.44 14 VAL B C 1
ATOM 1598 O O . VAL B 1 14 ? 2.699 4.77 -3.609 1 98.44 14 VAL B O 1
ATOM 1601 N N . PRO B 1 15 ? 1.335 4.254 -1.87 1 98.25 15 PRO B N 1
ATOM 1602 C CA . PRO B 1 15 ? 0.983 5.664 -1.682 1 98.25 15 PRO B CA 1
ATOM 1603 C C . PRO B 1 15 ? 2.139 6.492 -1.122 1 98.25 15 PRO B C 1
ATOM 1605 O O . PRO B 1 15 ? 3.008 5.953 -0.43 1 98.25 15 PRO B O 1
ATOM 1608 N N . ALA B 1 16 ? 2.191 7.711 -1.473 1 98.25 16 ALA B N 1
ATOM 1609 C CA . ALA B 1 16 ? 2.979 8.711 -0.752 1 98.25 16 ALA B CA 1
ATOM 1610 C C . ALA B 1 16 ? 2.082 9.609 0.091 1 98.25 16 ALA B C 1
ATOM 1612 O O . ALA B 1 16 ? 1.838 10.766 -0.267 1 98.25 16 ALA B O 1
ATOM 1613 N N . ALA B 1 17 ? 1.639 9.125 1.183 1 98.88 17 ALA B N 1
ATOM 1614 C CA . ALA B 1 17 ? 0.607 9.812 1.953 1 98.88 17 ALA B CA 1
ATOM 1615 C C . ALA B 1 17 ? 1.226 10.805 2.934 1 98.88 17 ALA B C 1
ATOM 1617 O O . ALA B 1 17 ? 2.332 10.586 3.434 1 98.88 17 ALA B O 1
ATOM 1618 N N . LEU B 1 18 ? 0.537 11.883 3.156 1 98.94 18 LEU B N 1
ATOM 1619 C CA . LEU B 1 18 ? 0.842 12.766 4.277 1 98.94 18 LEU B CA 1
ATOM 1620 C C . LEU B 1 18 ? 0.017 12.391 5.504 1 98.94 18 LEU B C 1
ATOM 1622 O O . LEU B 1 18 ? -1.213 12.477 5.48 1 98.94 18 LEU B O 1
ATOM 1626 N N . VAL B 1 19 ? 0.709 11.953 6.535 1 99 19 VAL B N 1
ATOM 1627 C CA . VAL B 1 19 ? 0.046 11.578 7.777 1 99 19 VAL B CA 1
ATOM 1628 C C . VAL B 1 19 ? 0.148 12.727 8.781 1 99 19 VAL B C 1
ATOM 1630 O O . VAL B 1 19 ? 1.246 13.195 9.094 1 99 19 VAL B O 1
ATOM 1633 N N . THR B 1 20 ? -1.003 13.195 9.266 1 98.94 20 THR B N 1
ATOM 1634 C CA . THR B 1 20 ? -1.02 14.281 10.234 1 98.94 20 THR B CA 1
ATOM 1635 C C . THR B 1 20 ? -1.315 13.75 11.633 1 98.94 20 THR B C 1
ATOM 1637 O O . THR B 1 20 ? -1.981 12.727 11.789 1 98.94 20 THR B O 1
ATOM 1640 N N . CYS 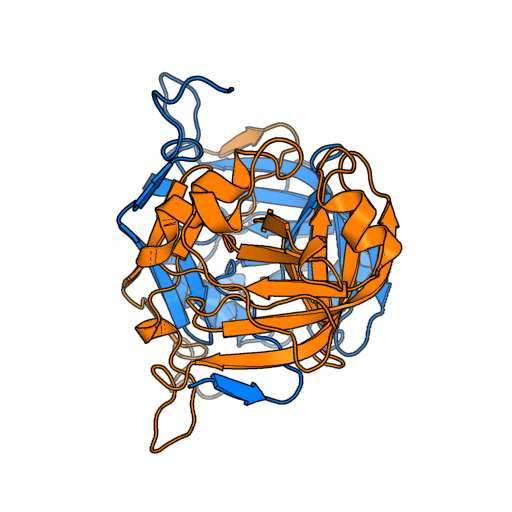B 1 21 ? -0.812 14.477 12.625 1 98.88 21 CYS B N 1
ATOM 1641 C CA . CYS B 1 21 ? -1.003 14.141 14.039 1 98.88 21 CYS B CA 1
ATOM 1642 C C . CYS B 1 21 ? -1.049 15.398 14.891 1 98.88 21 CYS B C 1
ATOM 1644 O O . CYS B 1 21 ? -0.847 16.516 14.391 1 98.88 21 CYS B O 1
ATOM 1646 N N . GLY B 1 22 ? -1.396 15.227 16.156 1 98.69 22 GLY B N 1
ATOM 1647 C CA . GLY B 1 22 ? -1.577 16.344 17.078 1 98.69 22 GLY B CA 1
ATOM 1648 C C . GLY B 1 22 ? -3.035 16.641 17.375 1 98.69 22 GLY B C 1
ATOM 1649 O O . GLY B 1 22 ? -3.865 16.672 16.469 1 98.69 22 GLY B O 1
ATOM 1650 N N . ASN B 1 23 ? -3.32 16.891 18.609 1 97.94 23 ASN B N 1
ATOM 1651 C CA . ASN B 1 23 ? -4.715 17.062 19 1 97.94 23 ASN B CA 1
ATOM 1652 C C . ASN B 1 23 ? -5.07 18.531 19.172 1 97.94 23 ASN B C 1
ATOM 1654 O O . ASN B 1 23 ? -6.238 18.875 19.391 1 97.94 23 ASN B O 1
ATOM 1658 N N . THR B 1 24 ? -4.082 19.453 19.172 1 97.69 24 THR B N 1
ATOM 1659 C CA . THR B 1 24 ? -4.273 20.906 19.172 1 97.69 24 THR B CA 1
ATOM 1660 C C . THR B 1 24 ? -3.398 21.578 18.109 1 97.69 24 THR B C 1
ATOM 1662 O O . THR B 1 24 ? -2.393 21 17.688 1 97.69 24 THR B O 1
ATOM 1665 N N . PRO B 1 25 ? -3.779 22.703 17.719 1 97.12 25 PRO B N 1
ATOM 1666 C CA . PRO B 1 25 ? -3.01 23.375 16.672 1 97.12 25 PRO B CA 1
ATOM 1667 C C . PRO B 1 25 ? -1.529 23.516 17.016 1 97.12 25 PRO B C 1
ATOM 1669 O O . PRO B 1 25 ? -0.672 23.406 16.141 1 97.12 25 PRO B O 1
ATOM 1672 N N . GLU B 1 26 ? -1.218 23.656 18.312 1 96.31 26 GLU B N 1
ATOM 1673 C CA . GLU B 1 26 ? 0.17 23.828 18.734 1 96.31 26 GLU B CA 1
ATOM 1674 C C . GLU B 1 26 ? 0.947 22.516 18.578 1 96.31 26 GLU B C 1
ATOM 1676 O O . GLU B 1 26 ? 2.178 22.531 18.5 1 96.31 26 GLU B O 1
ATOM 1681 N N . ARG B 1 27 ? 0.198 21.406 18.484 1 97.38 27 ARG B N 1
ATOM 1682 C CA . ARG B 1 27 ? 0.828 20.094 18.422 1 97.38 27 ARG B CA 1
ATOM 1683 C C . ARG B 1 27 ? 0.735 19.5 17.016 1 97.38 27 ARG B C 1
ATOM 1685 O O . ARG B 1 27 ? 1.273 18.438 16.75 1 97.38 27 ARG B O 1
ATOM 1692 N N . TYR B 1 28 ? 0.085 20.25 16.094 1 98.62 28 TYR B N 1
ATOM 1693 C CA . TYR B 1 28 ? -0.099 19.734 14.75 1 98.62 28 TYR B CA 1
ATOM 1694 C C . TYR B 1 28 ? 1.244 19.453 14.086 1 98.62 28 TYR B C 1
ATOM 1696 O O . TYR B 1 28 ? 2.18 20.25 14.203 1 98.62 28 TYR B O 1
ATOM 1704 N N . ASN B 1 29 ? 1.368 18.359 13.492 1 98.75 29 ASN B N 1
ATOM 1705 C CA . ASN B 1 29 ? 2.52 17.953 12.695 1 98.75 29 ASN B CA 1
ATOM 1706 C C . ASN B 1 29 ? 2.113 17.016 11.57 1 98.75 29 ASN B C 1
ATOM 1708 O O . ASN B 1 29 ? 0.961 16.578 11.5 1 98.75 29 ASN B O 1
ATOM 1712 N N . MET B 1 30 ? 3.02 16.828 10.641 1 98.88 30 MET B N 1
ATOM 1713 C CA . MET B 1 30 ? 2.781 15.875 9.562 1 98.88 30 MET B CA 1
ATOM 1714 C C . MET B 1 30 ? 4.066 15.133 9.195 1 98.88 30 MET B C 1
ATOM 1716 O O . MET B 1 30 ? 5.164 15.602 9.5 1 98.88 30 MET B O 1
ATOM 1720 N N . LEU B 1 31 ? 3.965 14.039 8.633 1 98.75 31 LEU B N 1
ATOM 1721 C CA . LEU B 1 31 ? 5.074 13.312 8.031 1 98.75 31 LEU B CA 1
ATOM 1722 C C . LEU B 1 31 ? 4.609 12.547 6.797 1 98.75 31 LEU B C 1
ATOM 1724 O O . LEU B 1 31 ? 3.434 12.18 6.691 1 98.75 31 LEU B O 1
ATOM 1728 N N . THR B 1 32 ? 5.496 12.352 5.832 1 98.88 32 THR B N 1
ATOM 1729 C CA . THR B 1 32 ? 5.211 11.539 4.656 1 98.88 32 THR B CA 1
ATOM 1730 C C . THR B 1 32 ? 5.426 10.062 4.957 1 98.88 32 THR B C 1
ATOM 1732 O O . THR B 1 32 ? 6.461 9.68 5.516 1 98.88 32 THR B O 1
ATOM 1735 N N . VAL B 1 33 ? 4.457 9.227 4.641 1 98.81 33 VAL B N 1
ATOM 1736 C CA . VAL B 1 33 ? 4.496 7.789 4.898 1 98.81 33 VAL B CA 1
ATOM 1737 C C . VAL B 1 33 ? 4.145 7.023 3.627 1 98.81 33 VAL B C 1
ATOM 1739 O O . VAL B 1 33 ? 3.117 7.293 2.998 1 98.81 33 VAL B O 1
ATOM 1742 N N . ALA B 1 34 ? 5.008 6.125 3.23 1 98.62 34 ALA B N 1
ATOM 1743 C CA . ALA B 1 34 ? 4.73 5.223 2.117 1 98.62 34 ALA B CA 1
ATOM 1744 C C . ALA B 1 34 ? 4.203 3.881 2.617 1 98.62 34 ALA B C 1
ATOM 1746 O O . ALA B 1 34 ? 3.512 3.168 1.887 1 98.62 34 ALA B O 1
ATOM 1747 N N . TRP B 1 35 ? 4.59 3.537 3.816 1 98.81 35 TRP B N 1
ATOM 1748 C CA . TRP B 1 35 ? 4.219 2.238 4.371 1 98.81 35 TRP B CA 1
ATOM 1749 C C . TRP B 1 35 ? 2.904 2.328 5.137 1 98.81 35 TRP B C 1
ATOM 1751 O O . TRP B 1 35 ? 2.898 2.361 6.367 1 98.81 35 TRP B O 1
ATOM 1761 N N . THR B 1 36 ? 1.849 2.375 4.379 1 98.94 36 THR B N 1
ATOM 1762 C CA . THR B 1 36 ? 0.452 2.416 4.797 1 98.94 36 THR B CA 1
ATOM 1763 C C . THR B 1 36 ? -0.421 1.599 3.852 1 98.94 36 THR B C 1
ATOM 1765 O O . THR B 1 36 ? 0.038 1.169 2.791 1 98.94 36 THR B O 1
ATOM 1768 N N . GLY B 1 37 ? -1.634 1.335 4.332 1 98.81 37 GLY B N 1
ATOM 1769 C CA . GLY B 1 37 ? -2.555 0.555 3.521 1 98.81 37 GLY B CA 1
ATOM 1770 C C . GLY B 1 37 ? -3.744 0.031 4.305 1 98.81 37 GLY B C 1
ATOM 1771 O O . GLY B 1 37 ? -3.773 0.126 5.535 1 98.81 37 GLY B O 1
ATOM 1772 N N . THR B 1 38 ? -4.676 -0.468 3.576 1 98.88 38 THR B N 1
ATOM 1773 C CA . THR B 1 38 ? -5.859 -1.093 4.156 1 98.88 38 THR B CA 1
ATOM 1774 C C . THR B 1 38 ? -5.543 -2.506 4.637 1 98.88 38 THR B C 1
ATOM 1776 O O . THR B 1 38 ? -4.793 -3.234 3.986 1 98.88 38 THR B O 1
ATOM 1779 N N . ILE B 1 39 ? -6.172 -2.877 5.797 1 98.88 39 ILE B N 1
ATOM 1780 C CA . ILE B 1 39 ? -5.867 -4.219 6.285 1 98.88 39 ILE B CA 1
ATOM 1781 C C . ILE B 1 39 ? -7.164 -4.988 6.523 1 98.88 39 ILE B C 1
ATOM 1783 O O . ILE B 1 39 ? -7.145 -6.211 6.699 1 98.88 39 ILE B O 1
ATOM 1787 N N . CYS B 1 40 ? -8.32 -4.305 6.504 1 98.81 40 CYS B N 1
ATOM 1788 C CA . CYS B 1 40 ? -9.602 -4.957 6.746 1 98.81 40 CYS B CA 1
ATOM 1789 C C . CYS B 1 40 ? -10.75 -4.125 6.199 1 98.81 40 CYS B C 1
ATOM 1791 O O . CYS B 1 40 ? -10.727 -2.895 6.285 1 98.81 40 CYS B O 1
ATOM 1793 N N . SER B 1 41 ? -11.812 -4.762 5.688 1 98.38 41 SER B N 1
ATOM 1794 C CA . SER B 1 41 ? -12.961 -4.039 5.148 1 98.38 41 SER B CA 1
ATOM 1795 C C . SER B 1 41 ? -14.055 -3.877 6.199 1 98.38 41 SER B C 1
ATOM 1797 O O . SER B 1 41 ? -14.727 -2.844 6.246 1 98.38 41 SER B O 1
ATOM 1799 N N . GLU B 1 42 ? -14.164 -4.938 6.949 1 98.19 42 GLU B N 1
ATOM 1800 C CA . GLU B 1 42 ? -15.188 -4.934 7.996 1 98.19 42 GLU B CA 1
ATOM 1801 C C . GLU B 1 42 ? -14.625 -5.461 9.312 1 98.19 42 GLU B C 1
ATOM 1803 O O . GLU B 1 42 ? -14.461 -6.668 9.484 1 98.19 42 GLU B O 1
ATOM 1808 N N . PRO B 1 43 ? -14.492 -4.562 10.305 1 98.5 43 PRO B N 1
ATOM 1809 C CA . PRO B 1 43 ? -14.586 -3.109 10.141 1 98.5 43 PRO B CA 1
ATOM 1810 C C . PRO B 1 43 ? -13.461 -2.541 9.281 1 98.5 43 PRO B C 1
ATOM 1812 O O . PRO B 1 43 ? -12.438 -3.199 9.086 1 98.5 43 PRO B O 1
ATOM 1815 N N . PRO B 1 44 ? -13.648 -1.328 8.742 1 98.81 44 PRO B N 1
ATOM 1816 C CA . PRO B 1 44 ? -12.555 -0.72 7.98 1 98.81 44 PRO B CA 1
ATOM 1817 C C . PRO B 1 44 ? -11.352 -0.379 8.852 1 98.81 44 PRO B C 1
ATOM 1819 O O . PRO B 1 44 ? -11.484 0.333 9.852 1 98.81 44 PRO B O 1
ATOM 1822 N N . MET B 1 45 ? -10.219 -0.919 8.508 1 98.94 45 MET B N 1
ATOM 1823 C CA . MET B 1 45 ? -8.984 -0.726 9.258 1 98.94 45 MET B CA 1
ATOM 1824 C C . MET B 1 45 ? -7.812 -0.456 8.312 1 98.94 45 MET B C 1
ATOM 1826 O O . MET B 1 45 ? -7.84 -0.865 7.152 1 98.94 45 MET B O 1
ATOM 1830 N N . CYS B 1 46 ? -6.844 0.191 8.797 1 98.94 46 CYS B N 1
ATOM 1831 C CA . CYS B 1 46 ? -5.605 0.468 8.078 1 98.94 46 CYS B CA 1
ATOM 1832 C C . CYS B 1 46 ? -4.418 0.508 9.031 1 98.94 46 CYS B C 1
ATOM 1834 O O . CYS B 1 46 ? -4.547 0.149 10.203 1 98.94 46 CYS B O 1
ATOM 1836 N N . TYR B 1 47 ? -3.26 0.787 8.461 1 98.94 47 TYR B N 1
ATOM 1837 C CA . TYR B 1 47 ? -2.061 0.896 9.289 1 98.94 47 TYR B CA 1
ATOM 1838 C C . TYR B 1 47 ? -1.138 1.99 8.766 1 98.94 47 TYR B C 1
ATOM 1840 O O . TYR B 1 47 ? -1.275 2.434 7.625 1 98.94 47 TYR B O 1
ATOM 1848 N N . ILE B 1 48 ? -0.266 2.4 9.602 1 98.94 48 ILE B N 1
ATOM 1849 C CA . ILE B 1 48 ? 0.961 3.078 9.195 1 98.94 48 ILE B CA 1
ATOM 1850 C C . ILE B 1 48 ? 2.15 2.484 9.953 1 98.94 48 ILE B C 1
ATOM 1852 O O . ILE B 1 48 ? 2.008 2.033 11.094 1 98.94 48 ILE B O 1
ATOM 1856 N N . SER B 1 49 ? 3.266 2.438 9.32 1 98.94 49 SER B N 1
ATOM 1857 C CA . SER B 1 49 ? 4.527 2.068 9.961 1 98.94 49 SER B CA 1
ATOM 1858 C C . SER B 1 49 ? 5.43 3.283 10.148 1 98.94 49 SER B C 1
ATOM 1860 O O . SER B 1 49 ? 5.715 4.004 9.188 1 98.94 49 SER B O 1
ATOM 1862 N N . VAL B 1 50 ? 5.855 3.457 11.375 1 98.81 50 VAL B N 1
ATOM 1863 C CA . VAL B 1 50 ? 6.602 4.672 11.688 1 98.81 50 VAL B CA 1
ATOM 1864 C C . VAL B 1 50 ? 7.836 4.316 12.516 1 98.81 50 VAL B C 1
ATOM 1866 O O . VAL B 1 50 ? 7.754 3.533 13.469 1 98.81 50 VAL B O 1
ATOM 1869 N N . ARG B 1 51 ? 8.961 4.848 12.117 1 98.56 51 ARG B N 1
ATOM 1870 C CA . ARG B 1 51 ? 10.164 4.703 12.93 1 98.56 51 ARG B CA 1
ATOM 1871 C C . ARG B 1 51 ? 10.031 5.461 14.25 1 98.56 51 ARG B C 1
ATOM 1873 O O . ARG B 1 51 ? 9.5 6.574 14.273 1 98.56 51 ARG B O 1
ATOM 1880 N N . ARG B 1 52 ? 10.609 4.98 15.25 1 97.19 52 ARG B N 1
ATOM 1881 C CA . ARG B 1 52 ? 10.516 5.57 16.578 1 97.19 52 ARG B CA 1
ATOM 1882 C C . ARG B 1 52 ? 11.281 6.891 16.641 1 97.19 52 ARG B C 1
ATOM 1884 O O . ARG B 1 52 ? 10.984 7.742 17.484 1 97.19 52 ARG B O 1
ATOM 1891 N N . SER B 1 53 ? 12.234 7.082 15.758 1 97.62 53 SER B N 1
ATOM 1892 C CA . SER B 1 53 ? 13.086 8.266 15.789 1 97.62 53 SER B CA 1
ATOM 1893 C C . SER B 1 53 ? 12.375 9.477 15.188 1 97.62 53 SER B C 1
ATOM 1895 O O . SER B 1 53 ? 12.859 10.602 15.305 1 97.62 53 SER B O 1
ATOM 1897 N N . ARG B 1 54 ? 11.234 9.281 14.562 1 98.06 54 ARG B N 1
ATOM 1898 C CA . ARG B 1 54 ? 10.523 10.391 13.945 1 98.06 54 ARG B CA 1
ATOM 1899 C C . ARG B 1 54 ? 9.883 11.289 14.992 1 98.06 54 ARG B C 1
ATOM 1901 O O . ARG B 1 54 ? 9.359 10.805 16 1 98.06 54 ARG B O 1
ATOM 1908 N N . HIS B 1 55 ? 9.852 12.594 14.711 1 98.38 55 HIS B N 1
ATOM 1909 C CA . HIS B 1 55 ? 9.25 13.578 15.602 1 98.38 55 HIS B CA 1
ATOM 1910 C C . HIS B 1 55 ? 7.77 13.281 15.836 1 98.38 55 HIS B C 1
ATOM 1912 O O . HIS B 1 55 ? 7.242 13.531 16.922 1 98.38 55 HIS B O 1
ATOM 1918 N N . SER B 1 56 ? 7.113 12.727 14.883 1 98.56 56 SER B N 1
ATOM 1919 C CA . SER B 1 56 ? 5.68 12.453 14.922 1 98.56 56 SER B CA 1
ATOM 1920 C C . SER B 1 56 ? 5.371 11.234 15.789 1 98.56 56 SER B C 1
ATOM 1922 O O . SER B 1 56 ? 4.254 11.086 16.281 1 98.56 56 SER B O 1
ATOM 1924 N N . TYR B 1 57 ? 6.375 10.375 16.016 1 98.69 57 TYR B N 1
ATOM 1925 C CA . TYR B 1 57 ? 6.148 9.086 16.672 1 98.69 57 TYR B CA 1
ATOM 1926 C C . TYR B 1 57 ? 5.582 9.273 18.062 1 98.69 57 TYR B C 1
ATOM 1928 O O . TYR B 1 57 ? 4.508 8.75 18.391 1 98.69 57 TYR B O 1
ATOM 1936 N N . PRO B 1 58 ? 6.234 10.047 18.938 1 98.62 58 PRO B N 1
ATOM 1937 C CA . PRO B 1 58 ? 5.684 10.188 20.297 1 98.62 58 PRO B CA 1
ATOM 1938 C C . PRO B 1 58 ? 4.309 10.852 20.297 1 98.62 58 PRO B C 1
ATOM 1940 O O . PRO B 1 58 ? 3.482 10.57 21.172 1 98.62 58 PRO B O 1
ATOM 1943 N N . ILE B 1 59 ? 3.988 11.742 19.344 1 98.62 59 ILE B N 1
ATOM 1944 C CA . ILE B 1 59 ? 2.695 12.414 19.266 1 98.62 59 ILE B CA 1
ATOM 1945 C C . ILE B 1 59 ? 1.601 11.391 18.969 1 98.62 59 ILE B C 1
ATOM 1947 O O . ILE B 1 59 ? 0.587 11.336 19.672 1 98.62 59 ILE B O 1
ATOM 1951 N N . ILE B 1 60 ? 1.821 10.531 17.984 1 98.88 60 ILE B N 1
ATOM 1952 C CA . ILE B 1 60 ? 0.852 9.516 17.578 1 98.88 60 ILE B CA 1
ATOM 1953 C C . ILE B 1 60 ? 0.694 8.484 18.703 1 98.88 60 ILE B C 1
ATOM 1955 O O . ILE B 1 60 ? -0.423 8.07 19.016 1 98.88 60 ILE B O 1
ATOM 1959 N N . LYS B 1 61 ? 1.805 8.094 19.266 1 98.75 61 LYS B N 1
ATOM 1960 C CA . LYS B 1 61 ? 1.782 7.098 20.328 1 98.75 61 LYS B CA 1
ATOM 1961 C C . LYS B 1 61 ? 1.008 7.602 21.547 1 98.75 61 LYS B C 1
ATOM 1963 O O . LYS B 1 61 ? 0.283 6.84 22.188 1 98.75 61 LYS B O 1
ATOM 1968 N N . GLU B 1 62 ? 1.182 8.828 21.875 1 98.56 62 GLU B N 1
ATOM 1969 C CA . GLU B 1 62 ? 0.521 9.43 23.031 1 98.56 62 GLU B CA 1
ATOM 1970 C C . GLU B 1 62 ? -0.968 9.641 22.766 1 98.56 62 GLU B C 1
ATOM 1972 O O . GLU B 1 62 ? -1.803 9.32 23.609 1 98.56 62 GLU B O 1
ATOM 1977 N N . GLU B 1 63 ? -1.288 10.18 21.594 1 98.56 63 GLU B N 1
ATOM 1978 C CA . GLU B 1 63 ? -2.648 10.641 21.344 1 98.56 63 GLU B CA 1
ATOM 1979 C C . GLU B 1 63 ? -3.482 9.555 20.672 1 98.56 63 GLU B C 1
ATOM 1981 O O . GLU B 1 63 ? -4.715 9.625 20.672 1 98.56 63 GLU B O 1
ATOM 1986 N N . MET B 1 64 ? -2.865 8.641 20.047 1 98.81 64 MET B N 1
ATOM 1987 C CA . MET B 1 64 ? -3.473 7.445 19.469 1 98.81 64 MET B CA 1
ATOM 1988 C C . MET B 1 64 ? -4.48 7.809 18.391 1 98.81 64 MET B C 1
ATOM 1990 O O . MET B 1 64 ? -5.547 7.195 18.297 1 98.81 64 MET B O 1
ATOM 1994 N N . GLU B 1 65 ? -4.191 8.859 17.656 1 98.88 65 GLU B N 1
ATOM 1995 C CA . GLU B 1 65 ? -4.941 9.297 16.484 1 98.88 65 GLU B CA 1
ATOM 1996 C C . GLU B 1 65 ? -4.008 9.805 15.391 1 98.88 65 GLU B C 1
ATOM 1998 O O . GLU B 1 65 ? -2.939 10.352 15.68 1 98.88 65 GLU B O 1
ATOM 2003 N N . PHE B 1 66 ? -4.355 9.617 14.203 1 98.94 66 PHE B N 1
ATOM 2004 C CA . PHE B 1 66 ? -3.705 10.227 13.047 1 98.94 66 PHE B CA 1
ATOM 2005 C C . PHE B 1 66 ? -4.664 10.312 11.867 1 98.94 66 PHE B C 1
ATOM 2007 O O . PHE B 1 66 ? -5.73 9.688 11.883 1 98.94 66 PHE B O 1
ATOM 2014 N N . THR B 1 67 ? -4.359 11.125 10.93 1 99 67 THR B N 1
ATOM 2015 C CA . THR B 1 67 ? -5.129 11.234 9.695 1 99 67 THR B CA 1
ATOM 2016 C C . THR B 1 67 ? -4.238 11 8.477 1 99 67 THR B C 1
ATOM 2018 O O . THR B 1 67 ? -3.158 11.578 8.375 1 99 67 THR B O 1
ATOM 2021 N N . ILE B 1 68 ? -4.648 10.094 7.617 1 99 68 ILE B N 1
ATOM 2022 C CA . ILE B 1 68 ? -3.959 9.852 6.352 1 99 68 ILE B CA 1
ATOM 2023 C C . ILE B 1 68 ? -4.539 10.75 5.266 1 99 68 ILE B C 1
ATOM 2025 O O . ILE B 1 68 ? -5.723 10.648 4.93 1 99 68 ILE B O 1
ATOM 2029 N N . ASN B 1 69 ? -3.754 11.664 4.711 1 98.94 69 ASN B N 1
ATOM 2030 C CA . ASN B 1 69 ? -4.152 12.539 3.613 1 98.94 69 ASN B CA 1
ATOM 2031 C C . ASN B 1 69 ? -3.543 12.086 2.289 1 98.94 69 ASN B C 1
ATOM 2033 O O . ASN B 1 69 ? -2.318 12.062 2.139 1 98.94 69 ASN B O 1
ATOM 2037 N N . LEU B 1 70 ? -4.406 11.688 1.358 1 98.69 70 LEU B N 1
ATOM 2038 C CA . LEU B 1 70 ? -3.904 11.297 0.045 1 98.69 70 LEU B CA 1
ATOM 2039 C C . LEU B 1 70 ? -3.311 12.492 -0.689 1 98.69 70 LEU B C 1
ATOM 2041 O O . LEU B 1 70 ? -3.701 13.641 -0.44 1 98.69 70 LEU B O 1
ATOM 2045 N N . THR B 1 71 ? -2.357 12.195 -1.557 1 98.62 71 THR B N 1
ATOM 2046 C CA . THR B 1 71 ? -1.624 13.289 -2.195 1 98.62 71 THR B CA 1
ATOM 2047 C C . THR B 1 71 ? -1.797 13.242 -3.709 1 98.62 71 THR B C 1
ATOM 2049 O O . THR B 1 71 ? -2.012 12.172 -4.281 1 98.62 71 THR B O 1
ATOM 2052 N N . THR B 1 72 ? -1.723 14.414 -4.277 1 97.44 72 THR B N 1
ATOM 2053 C CA . THR B 1 72 ? -1.818 14.578 -5.723 1 97.44 72 THR B CA 1
ATOM 2054 C C . THR B 1 72 ? -0.484 15.039 -6.305 1 97.44 72 THR B C 1
ATOM 2056 O O . THR B 1 72 ? 0.456 15.328 -5.559 1 97.44 72 THR B O 1
ATOM 2059 N N . ALA B 1 73 ? -0.463 15.062 -7.625 1 96.94 73 ALA B N 1
ATOM 2060 C CA . ALA B 1 73 ? 0.734 15.547 -8.305 1 96.94 73 ALA B CA 1
ATOM 2061 C C . ALA B 1 73 ? 1.097 16.953 -7.848 1 96.94 73 ALA B C 1
ATOM 2063 O O . ALA B 1 73 ? 2.275 17.281 -7.691 1 96.94 73 ALA B O 1
ATOM 2064 N N . ASP B 1 74 ? 0.107 17.828 -7.598 1 96.75 74 ASP B N 1
ATOM 2065 C CA . ASP B 1 74 ? 0.323 19.219 -7.195 1 96.75 74 ASP B CA 1
ATOM 2066 C C . ASP B 1 74 ? 0.928 19.297 -5.797 1 96.75 74 ASP B C 1
ATOM 2068 O O . ASP B 1 74 ? 1.475 20.328 -5.41 1 96.75 74 ASP B O 1
ATOM 2072 N N . MET B 1 75 ? 0.84 18.25 -5.086 1 98.31 75 MET B N 1
ATOM 2073 C CA . MET B 1 75 ? 1.31 18.219 -3.705 1 98.31 75 MET B CA 1
ATOM 2074 C C . MET B 1 75 ? 2.678 17.562 -3.607 1 98.31 75 MET B C 1
ATOM 2076 O O . MET B 1 75 ? 3.205 17.375 -2.51 1 98.31 75 MET B O 1
ATOM 2080 N N . ALA B 1 76 ? 3.281 17.172 -4.738 1 98.56 76 ALA B N 1
ATOM 2081 C CA . ALA B 1 76 ? 4.469 16.312 -4.75 1 98.56 76 ALA B CA 1
ATOM 2082 C C . ALA B 1 76 ? 5.621 16.969 -3.99 1 98.56 76 ALA B C 1
ATOM 2084 O O . ALA B 1 76 ? 6.277 16.328 -3.172 1 98.56 76 ALA B O 1
ATOM 2085 N N . ARG B 1 77 ? 5.867 18.219 -4.246 1 98.38 77 ARG B N 1
ATOM 2086 C CA . ARG B 1 77 ? 6.984 18.906 -3.602 1 98.38 77 ARG B CA 1
ATOM 2087 C C . ARG B 1 77 ? 6.789 18.969 -2.09 1 98.38 77 ARG B C 1
ATOM 2089 O O . ARG B 1 77 ? 7.711 18.688 -1.324 1 98.38 77 ARG B O 1
ATOM 2096 N N . ALA B 1 78 ? 5.602 19.391 -1.66 1 98.75 78 ALA B N 1
ATOM 2097 C CA . ALA B 1 78 ? 5.285 19.453 -0.236 1 98.75 78 ALA B CA 1
ATOM 2098 C C . ALA B 1 78 ? 5.414 18.094 0.424 1 98.75 78 ALA B C 1
ATOM 2100 O O . ALA B 1 78 ? 5.914 17.969 1.546 1 98.75 78 ALA B O 1
ATOM 2101 N N . THR B 1 79 ? 4.945 17.062 -0.32 1 98.81 79 THR B N 1
ATOM 2102 C CA . THR B 1 79 ? 4.996 15.695 0.189 1 98.81 79 THR B CA 1
ATOM 2103 C C . THR B 1 79 ? 6.441 15.25 0.394 1 98.81 79 THR B C 1
ATOM 2105 O O . THR B 1 79 ? 6.781 14.688 1.438 1 98.81 79 THR B O 1
ATOM 2108 N N . ASP B 1 80 ? 7.262 15.539 -0.574 1 98.75 80 ASP B N 1
ATOM 2109 C CA . ASP B 1 80 ? 8.68 15.203 -0.456 1 98.75 80 ASP B CA 1
ATOM 2110 C C . ASP B 1 80 ? 9.336 15.977 0.684 1 98.75 80 ASP B C 1
ATOM 2112 O O . ASP B 1 80 ? 10.039 15.398 1.512 1 98.75 80 ASP B O 1
ATOM 2116 N N . TRP B 1 81 ? 9.07 17.219 0.792 1 98.56 81 TRP B N 1
ATOM 2117 C CA . TRP B 1 81 ? 9.672 18.078 1.804 1 98.56 81 TRP B CA 1
ATOM 2118 C C . TRP B 1 81 ? 9.32 17.594 3.207 1 98.56 81 TRP B C 1
ATOM 2120 O O . TRP B 1 81 ? 10.195 17.469 4.07 1 98.56 81 TRP B O 1
ATOM 2130 N N . ALA B 1 82 ? 8.078 17.25 3.406 1 98.62 82 ALA B N 1
ATOM 2131 C CA . ALA B 1 82 ? 7.578 16.844 4.715 1 98.62 82 ALA B CA 1
ATOM 2132 C C . ALA B 1 82 ? 8.203 15.516 5.148 1 98.62 82 ALA B C 1
ATOM 2134 O O . ALA B 1 82 ? 8.273 15.211 6.344 1 98.62 82 ALA B O 1
ATOM 2135 N N . GLY B 1 83 ? 8.625 14.727 4.172 1 97.81 83 GLY B N 1
ATOM 2136 C CA . GLY B 1 83 ? 9.242 13.445 4.477 1 97.81 83 GLY B CA 1
ATOM 2137 C C . GLY B 1 83 ? 10.727 13.547 4.754 1 97.81 83 GLY B C 1
ATOM 2138 O O . GLY B 1 83 ? 11.32 12.633 5.34 1 97.81 83 GLY B O 1
ATOM 2139 N N . VA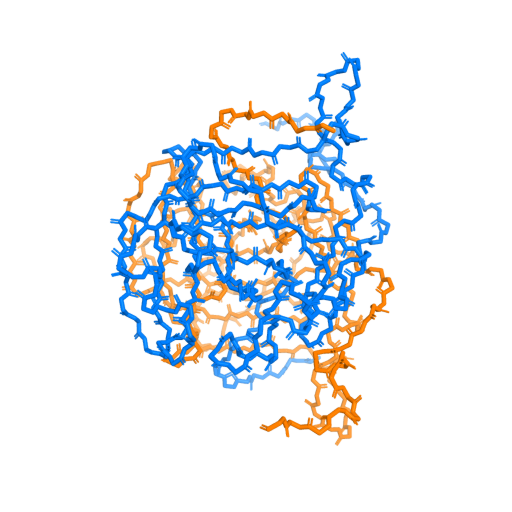L B 1 84 ? 11.336 14.633 4.367 1 97.31 84 VAL B N 1
ATOM 2140 C CA . VAL B 1 84 ? 12.789 14.773 4.461 1 97.31 84 VAL B CA 1
ATOM 2141 C C . VAL B 1 84 ? 13.141 15.648 5.656 1 97.31 84 VAL B C 1
ATOM 2143 O O . VAL B 1 84 ? 14.156 15.414 6.328 1 97.31 84 VAL B O 1
ATOM 2146 N N . ARG B 1 85 ? 12.281 16.609 6 1 97.25 85 ARG B N 1
ATOM 2147 C CA . ARG B 1 85 ? 12.547 17.531 7.094 1 97.25 85 ARG B CA 1
ATOM 2148 C C . ARG B 1 85 ? 11.719 17.188 8.32 1 97.25 85 ARG B C 1
ATOM 2150 O O . ARG B 1 85 ? 10.547 16.797 8.203 1 97.25 85 ARG B O 1
ATOM 2157 N N . SER B 1 86 ? 12.32 17.453 9.477 1 97.56 86 SER B N 1
ATOM 2158 C CA . SER B 1 86 ? 11.68 17.078 10.727 1 97.56 86 SER B CA 1
ATOM 2159 C C . SER B 1 86 ? 10.891 18.234 11.32 1 97.56 86 SER B C 1
ATOM 2161 O O . SER B 1 86 ? 11.352 19.375 11.305 1 97.56 86 SER B O 1
ATOM 2163 N N . GLY B 1 87 ? 9.75 17.875 11.883 1 97.06 87 GLY B N 1
ATOM 2164 C CA . GLY B 1 87 ? 8.953 18.859 12.617 1 97.06 87 GLY B CA 1
ATOM 2165 C C . GLY B 1 87 ? 9.609 19.312 13.898 1 97.06 87 GLY B C 1
ATOM 2166 O O . GLY B 1 87 ? 9.156 20.266 14.523 1 97.06 87 GLY B O 1
ATOM 2167 N N . ALA B 1 88 ? 10.648 18.656 14.289 1 97.06 88 ALA B N 1
ATOM 2168 C CA . ALA B 1 88 ? 11.414 19.094 15.453 1 97.06 88 ALA B CA 1
ATOM 2169 C C . ALA B 1 88 ? 12.164 20.391 15.164 1 97.06 88 ALA B C 1
ATOM 2171 O O . ALA B 1 88 ? 12.398 21.188 16.062 1 97.06 88 ALA B O 1
ATOM 2172 N N . ASP B 1 89 ? 12.477 20.625 13.875 1 96.88 89 ASP B N 1
ATOM 2173 C CA . ASP B 1 89 ? 13.336 21.734 13.484 1 96.88 89 ASP B CA 1
ATOM 2174 C C . ASP B 1 89 ? 12.562 22.781 12.68 1 96.88 89 ASP B C 1
ATOM 2176 O O . ASP B 1 89 ? 12.984 23.922 12.578 1 96.88 89 ASP B O 1
ATOM 2180 N N . TYR B 1 90 ? 11.477 22.312 12.055 1 96.94 90 TYR B N 1
ATOM 2181 C CA . TYR B 1 90 ? 10.766 23.203 11.141 1 96.94 90 TYR B CA 1
ATOM 2182 C C . TYR B 1 90 ? 9.273 23.203 11.445 1 96.94 90 TYR B C 1
ATOM 2184 O O . TYR B 1 90 ? 8.711 22.188 11.852 1 96.94 90 TYR B O 1
ATOM 2192 N N . ASP B 1 91 ? 8.664 24.328 11.25 1 97.44 91 ASP B N 1
ATOM 2193 C CA . ASP B 1 91 ? 7.215 24.375 11.094 1 97.44 91 ASP B CA 1
ATOM 2194 C C . ASP B 1 91 ? 6.797 23.906 9.703 1 97.44 91 ASP B C 1
ATOM 2196 O O . ASP B 1 91 ? 6.824 24.672 8.742 1 97.44 91 ASP B O 1
ATOM 2200 N N . LYS B 1 92 ? 6.289 22.703 9.656 1 98.19 92 LYS B N 1
ATOM 2201 C CA . LYS B 1 92 ? 6.074 22.062 8.359 1 98.19 92 LYS B CA 1
ATOM 2202 C C . LYS B 1 92 ? 4.867 22.672 7.648 1 98.19 92 LYS B C 1
ATOM 2204 O O . LYS B 1 92 ? 4.801 22.656 6.418 1 98.19 92 LYS B O 1
ATOM 2209 N N . TRP B 1 93 ? 3.943 23.172 8.414 1 98.5 93 TRP B N 1
ATOM 2210 C CA . TRP B 1 93 ? 2.795 23.828 7.801 1 98.5 93 TRP B CA 1
ATOM 2211 C C . TRP B 1 93 ? 3.217 25.094 7.078 1 98.5 93 TRP B C 1
ATOM 2213 O O . TRP B 1 93 ? 2.846 25.312 5.922 1 98.5 93 TRP B O 1
ATOM 2223 N N . ALA B 1 94 ? 4.02 25.922 7.734 1 98.06 94 ALA B N 1
ATOM 2224 C CA . ALA B 1 94 ? 4.508 27.156 7.148 1 98.06 94 ALA B CA 1
ATOM 2225 C C . ALA B 1 94 ? 5.398 26.891 5.938 1 98.06 94 ALA B C 1
ATOM 2227 O O . ALA B 1 94 ? 5.293 27.562 4.914 1 98.06 94 ALA B O 1
ATOM 2228 N N . GLU B 1 95 ? 6.25 25.891 6.023 1 97.5 95 GLU B N 1
ATOM 2229 C CA . GLU B 1 95 ? 7.238 25.609 4.988 1 97.5 95 GLU B CA 1
ATOM 2230 C C . GLU B 1 95 ? 6.582 25.031 3.734 1 97.5 95 GLU B C 1
ATOM 2232 O O . GLU B 1 95 ? 7.02 25.312 2.615 1 97.5 95 GLU B O 1
ATOM 2237 N N . THR B 1 96 ? 5.551 24.203 3.869 1 98.19 96 THR B N 1
ATOM 2238 C CA . THR B 1 96 ? 4.934 23.531 2.738 1 98.19 96 THR B CA 1
ATOM 2239 C C 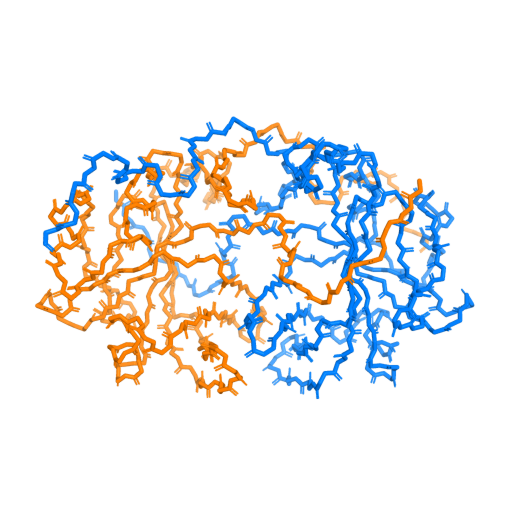. THR B 1 96 ? 3.803 24.375 2.152 1 98.19 96 THR B C 1
ATOM 2241 O O . THR B 1 96 ? 3.424 24.188 0.993 1 98.19 96 THR B O 1
ATOM 2244 N N . GLY B 1 97 ? 3.199 25.188 2.941 1 98.38 97 GLY B N 1
ATOM 2245 C CA . GLY B 1 97 ? 2.041 25.953 2.521 1 98.38 97 GLY B CA 1
ATOM 2246 C C . GLY B 1 97 ? 0.745 25.172 2.588 1 98.38 97 GLY B C 1
ATOM 2247 O O . GLY B 1 97 ? -0.304 25.656 2.158 1 98.38 97 GLY B O 1
ATOM 2248 N N . LEU B 1 98 ? 0.801 23.969 3.104 1 98.75 98 LEU B N 1
ATOM 2249 C CA . LEU B 1 98 ? -0.409 23.172 3.299 1 98.75 98 LEU B CA 1
ATOM 2250 C C . LEU B 1 98 ? -1.219 23.703 4.477 1 98.7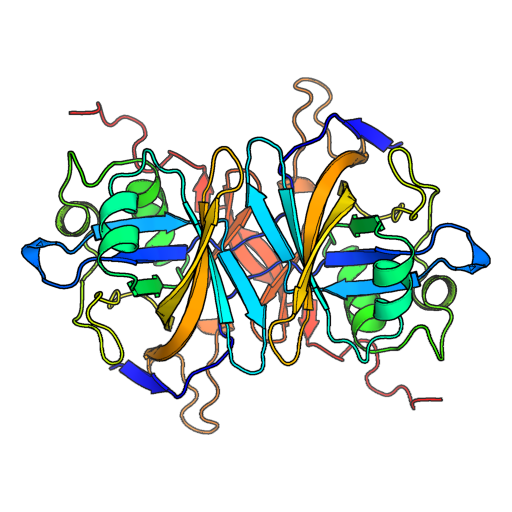5 98 LEU B C 1
ATOM 2252 O O . LEU B 1 98 ? -0.659 24.281 5.414 1 98.75 98 LEU B O 1
ATOM 2256 N N . THR B 1 99 ? -2.572 23.469 4.445 1 98.81 99 THR B N 1
ATOM 2257 C CA . THR B 1 99 ?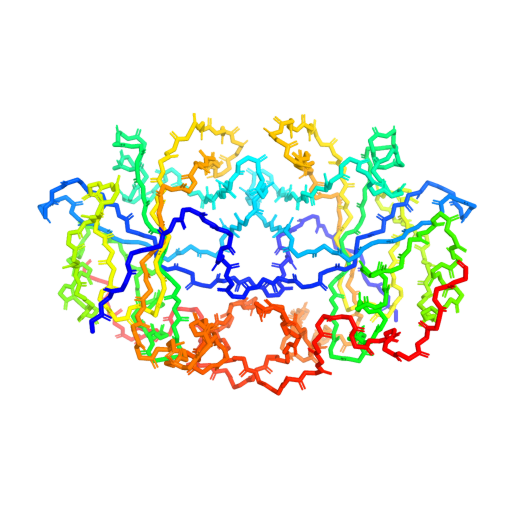 -3.471 24.094 5.418 1 98.81 99 THR B CA 1
ATOM 2258 C C . THR B 1 99 ? -4.074 23.031 6.336 1 98.81 99 THR B C 1
ATOM 2260 O O . THR B 1 99 ? -4.855 22.188 5.887 1 98.81 99 THR B O 1
ATOM 2263 N N . PRO B 1 100 ? -3.705 23.109 7.645 1 98.81 100 PRO B N 1
ATOM 2264 C CA . PRO B 1 100 ? -4.371 22.188 8.578 1 98.81 100 PRO B CA 1
ATOM 2265 C C . PRO B 1 100 ? -5.809 22.609 8.883 1 98.81 100 PRO B C 1
ATOM 2267 O O . PRO B 1 100 ? -6.082 23.797 9.102 1 98.81 100 PRO B O 1
ATOM 2270 N N . VAL B 1 101 ? -6.676 21.672 8.805 1 98.75 101 VAL B N 1
ATOM 2271 C CA . VAL B 1 101 ? -8.07 21.875 9.18 1 98.75 101 VAL B CA 1
ATOM 2272 C C . VAL B 1 101 ? -8.445 20.938 10.32 1 98.75 101 VAL B C 1
ATOM 2274 O O . VAL B 1 101 ? -8.039 19.766 10.328 1 98.75 101 VAL B O 1
ATOM 2277 N N . GLU B 1 102 ? -9.164 21.406 11.289 1 98.44 102 GLU B N 1
ATOM 2278 C CA . GLU B 1 102 ? -9.57 20.594 12.43 1 98.44 102 GLU B CA 1
ATOM 2279 C C . GLU B 1 102 ? -10.273 19.328 11.977 1 98.44 102 GLU B C 1
ATOM 2281 O O . GLU B 1 102 ? -11.094 19.359 11.062 1 98.44 102 GLU B O 1
ATOM 2286 N N . GLY B 1 103 ? -9.898 18.219 12.664 1 98.38 103 GLY B N 1
ATOM 2287 C CA . GLY B 1 103 ? -10.555 16.953 12.352 1 98.38 103 GLY B CA 1
ATOM 2288 C C . GLY B 1 103 ? -12.023 16.938 12.711 1 98.38 103 GLY B C 1
ATOM 2289 O O . GLY B 1 103 ? -12.516 17.859 13.375 1 98.38 103 GLY B O 1
ATOM 2290 N N . VAL B 1 104 ? -12.711 15.93 12.227 1 98.56 104 VAL B N 1
ATOM 2291 C CA . VAL B 1 104 ? -14.141 15.797 12.5 1 98.56 104 VAL B CA 1
ATOM 2292 C C . VAL B 1 104 ? -14.367 14.617 13.445 1 98.56 104 VAL B C 1
ATOM 2294 O O . VAL B 1 104 ? -14.969 14.773 14.508 1 98.56 104 VAL B O 1
ATOM 2297 N N . SER B 1 105 ? -13.883 13.492 13.094 1 98.44 105 SER B N 1
ATOM 2298 C CA . SER B 1 105 ? -14.07 12.281 13.883 1 98.44 105 SER B CA 1
ATOM 2299 C C . SER B 1 105 ? -12.914 12.078 14.867 1 98.44 105 SER B C 1
ATOM 2301 O O . SER B 1 105 ? -13.008 11.25 15.773 1 98.44 105 SER B O 1
ATOM 2303 N N . VAL B 1 106 ? -11.82 12.773 14.672 1 98.69 106 VAL B N 1
ATOM 2304 C CA . VAL B 1 106 ? -10.648 12.758 15.539 1 98.69 106 VAL B CA 1
ATOM 2305 C C . VAL B 1 106 ? -10.172 14.188 15.797 1 98.69 106 VAL B C 1
ATOM 2307 O O . VAL B 1 106 ? -10.695 15.133 15.211 1 98.69 106 VAL B O 1
ATOM 2310 N N . ARG B 1 107 ? -9.141 14.289 16.609 1 98.19 107 ARG B N 1
ATOM 2311 C CA . ARG B 1 107 ? -8.672 15.625 16.969 1 98.19 107 ARG B CA 1
ATOM 2312 C C . ARG B 1 107 ? -7.527 16.062 16.062 1 98.19 107 ARG B C 1
ATOM 2314 O O . ARG B 1 107 ? -7.227 17.266 15.977 1 98.19 107 ARG B O 1
ATOM 2321 N N . CYS B 1 108 ? -6.855 15.062 15.398 1 97.56 108 CYS B N 1
ATOM 2322 C CA . CYS B 1 108 ? -5.785 15.414 14.477 1 97.56 108 CYS B CA 1
ATOM 2323 C C . CYS B 1 108 ? -6.34 16.141 13.25 1 97.56 108 CYS B C 1
ATOM 2325 O O . CYS B 1 108 ? -7.453 15.859 12.812 1 97.56 108 CYS B O 1
ATOM 2327 N N . PRO B 1 109 ? -5.605 17.078 12.734 1 98.88 109 PRO B N 1
ATOM 2328 C CA . PRO B 1 109 ? -6.09 17.828 11.57 1 98.88 109 PRO B CA 1
ATOM 2329 C C . PRO B 1 109 ? -6.012 17.016 10.281 1 98.88 109 PRO B C 1
ATOM 2331 O O . PRO B 1 109 ? -5.238 16.047 10.195 1 98.88 109 PRO B O 1
ATOM 2334 N N . TYR B 1 110 ? -6.902 17.344 9.352 1 98.88 110 TYR B N 1
ATOM 2335 C CA . TYR B 1 110 ? -6.691 16.922 7.977 1 98.88 110 TYR B CA 1
ATOM 2336 C C . TYR B 1 110 ? -6.172 18.062 7.121 1 98.88 110 TYR B C 1
ATOM 2338 O O . TYR B 1 110 ? -6.113 19.219 7.578 1 98.88 110 TYR B O 1
ATOM 2346 N N . ILE B 1 111 ? -5.66 17.828 5.949 1 98.94 111 ILE B N 1
ATOM 2347 C CA . ILE B 1 111 ? -5.055 18.828 5.07 1 98.94 111 ILE B CA 1
ATOM 2348 C C . ILE B 1 111 ? -6.082 19.297 4.043 1 98.94 111 ILE B C 1
ATOM 2350 O O . ILE B 1 111 ? -6.609 18.5 3.271 1 98.94 111 ILE B O 1
ATOM 2354 N N . GLU B 1 112 ? -6.285 20.531 3.945 1 98.75 112 GLU B N 1
ATOM 2355 C CA . GLU B 1 112 ? -7.301 21.125 3.08 1 98.75 112 GLU B CA 1
ATOM 2356 C C . GLU B 1 112 ? -7.055 20.766 1.617 1 98.75 112 GLU B C 1
ATOM 2358 O O . GLU B 1 112 ? -7.996 20.5 0.871 1 98.75 112 GLU B O 1
ATOM 2363 N N . GLU B 1 113 ? -5.844 20.766 1.159 1 98.31 113 GLU B N 1
ATOM 2364 C CA . GLU B 1 113 ? -5.465 20.578 -0.237 1 98.31 113 GLU B CA 1
ATOM 2365 C C . GLU B 1 113 ? -5.617 19.125 -0.66 1 98.31 113 GLU B C 1
ATOM 2367 O O . GLU B 1 113 ? -5.594 18.812 -1.853 1 98.31 113 GLU B O 1
ATOM 2372 N N . SER B 1 114 ? -5.711 18.203 0.327 1 98.5 114 SER B N 1
ATOM 2373 C CA . SER B 1 114 ? -5.863 16.781 0.017 1 98.5 114 SER B CA 1
ATOM 2374 C C . SER B 1 114 ? -7.242 16.5 -0.571 1 98.5 114 SER B C 1
ATOM 2376 O O . SER B 1 114 ? -8.25 16.984 -0.072 1 98.5 114 SER B O 1
ATOM 2378 N N . PRO B 1 115 ? -7.289 15.695 -1.578 1 97.81 115 PRO B N 1
ATOM 2379 C CA . PRO B 1 115 ? -8.594 15.336 -2.135 1 97.81 115 PRO B CA 1
ATOM 2380 C C . PRO B 1 115 ? -9.398 14.422 -1.214 1 97.81 115 PRO B C 1
ATOM 2382 O O . PRO B 1 115 ? -10.633 14.398 -1.285 1 97.81 115 PRO B O 1
ATOM 2385 N N . LEU B 1 116 ? -8.734 13.68 -0.436 1 98.06 116 LEU B N 1
ATOM 2386 C CA . LEU B 1 116 ? -9.383 12.703 0.432 1 98.06 116 LEU B CA 1
ATOM 2387 C C . LEU B 1 116 ? -8.531 12.43 1.671 1 98.06 116 LEU B C 1
ATOM 2389 O O . LEU B 1 116 ? -7.336 12.164 1.562 1 98.06 116 LEU B O 1
ATOM 2393 N N . SER B 1 117 ? -9.148 12.516 2.822 1 98.81 117 SER B N 1
ATOM 2394 C CA . SER B 1 117 ? -8.477 12.273 4.094 1 98.81 117 SER B CA 1
ATOM 2395 C C . SER B 1 117 ? -9.18 11.18 4.891 1 98.81 117 SER B C 1
ATOM 2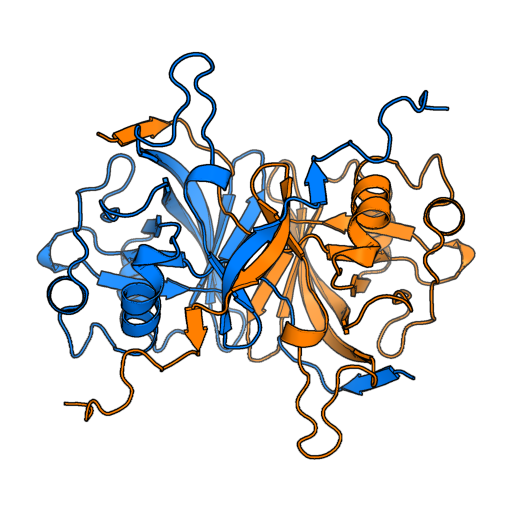397 O O . SER B 1 117 ? -10.414 11.141 4.945 1 98.81 117 SER B O 1
ATOM 2399 N N . ILE B 1 118 ? -8.398 10.289 5.445 1 98.88 118 ILE B N 1
ATOM 2400 C CA . ILE B 1 118 ? -8.922 9.188 6.25 1 98.88 118 ILE B CA 1
ATOM 2401 C C . ILE B 1 118 ? -8.547 9.406 7.715 1 98.88 118 ILE B C 1
ATOM 2403 O O . ILE B 1 118 ? -7.371 9.375 8.078 1 98.88 118 ILE B O 1
ATOM 2407 N N . GLU B 1 119 ? -9.508 9.617 8.539 1 98.94 119 GLU B N 1
ATOM 2408 C CA . GLU B 1 119 ? -9.312 9.828 9.969 1 98.94 119 GLU B CA 1
ATOM 2409 C C . GLU B 1 119 ? -9.234 8.492 10.711 1 98.94 119 GLU B C 1
ATOM 2411 O O . GLU B 1 119 ? -10.086 7.625 10.531 1 98.94 119 GLU B O 1
ATOM 2416 N N . CYS B 1 120 ? -8.234 8.398 11.625 1 98.94 120 CYS B N 1
ATOM 2417 C CA . CYS B 1 120 ? -7.938 7.082 12.18 1 98.94 120 CYS B CA 1
ATOM 2418 C C . CYS B 1 120 ? -7.754 7.152 13.688 1 98.94 120 CYS B C 1
ATOM 2420 O O . CYS B 1 120 ? -7.156 8.102 14.203 1 98.94 120 CYS B O 1
ATOM 2422 N N . ARG B 1 121 ? -8.25 6.145 14.336 1 98.94 121 ARG B N 1
ATOM 2423 C CA . ARG B 1 121 ? -7.984 5.895 15.75 1 98.94 121 ARG B CA 1
ATOM 2424 C C . ARG B 1 121 ? -7.152 4.629 15.938 1 98.94 121 ARG B C 1
ATOM 2426 O O . ARG B 1 121 ? -7.551 3.549 15.5 1 98.94 121 ARG B O 1
ATOM 2433 N N . VAL B 1 122 ? -6.062 4.746 16.625 1 98.88 122 VAL B N 1
ATOM 2434 C CA . VAL B 1 122 ? -5.148 3.621 16.797 1 98.88 122 VAL B CA 1
ATOM 2435 C C . VAL B 1 122 ? -5.785 2.582 17.719 1 98.88 122 VAL B C 1
ATOM 2437 O O . VAL B 1 122 ? -6.25 2.912 18.812 1 98.88 122 VAL B O 1
ATOM 2440 N N . ARG B 1 123 ? -5.793 1.436 17.234 1 98.31 123 ARG B N 1
ATOM 2441 C CA . ARG B 1 123 ? -6.324 0.3 17.969 1 98.31 123 ARG B CA 1
ATOM 2442 C C . ARG B 1 123 ? -5.211 -0.443 18.703 1 98.31 123 ARG B C 1
ATOM 2444 O O . ARG B 1 123 ? -5.402 -0.898 19.844 1 98.31 123 ARG B O 1
ATOM 2451 N N . ASP B 1 124 ? -4.113 -0.591 18.031 1 98.06 124 ASP B N 1
ATOM 2452 C CA . ASP B 1 124 ? -2.982 -1.354 18.547 1 98.06 124 ASP B CA 1
ATOM 2453 C C . ASP B 1 124 ? -1.667 -0.858 17.953 1 98.06 124 ASP B C 1
ATOM 2455 O O . ASP B 1 124 ? -1.653 -0.276 16.859 1 98.06 124 ASP B O 1
ATOM 2459 N N . VAL B 1 125 ? -0.65 -1.018 18.75 1 98.62 125 VAL B N 1
ATOM 2460 C CA . VAL B 1 125 ? 0.699 -0.713 18.297 1 98.62 125 VAL B CA 1
ATOM 2461 C C . VAL B 1 125 ? 1.562 -1.972 18.344 1 98.62 125 VAL B C 1
ATOM 2463 O O . VAL B 1 125 ? 1.774 -2.537 19.422 1 98.62 125 VAL B O 1
ATOM 2466 N N . MET B 1 126 ? 2.027 -2.41 17.219 1 98.25 126 MET B N 1
ATOM 2467 C CA . MET B 1 126 ? 2.887 -3.588 17.141 1 98.25 126 MET B CA 1
ATOM 2468 C C . MET B 1 126 ? 4.348 -3.188 16.969 1 98.25 126 MET B C 1
ATOM 2470 O O . MET B 1 126 ? 4.699 -2.562 15.961 1 98.25 126 MET B O 1
ATOM 2474 N N . GLU B 1 127 ? 5.117 -3.611 17.922 1 97.81 127 GLU B N 1
ATOM 2475 C CA . GLU B 1 127 ? 6.551 -3.361 17.797 1 97.81 127 GLU B CA 1
ATOM 2476 C C . GLU B 1 127 ? 7.223 -4.398 16.906 1 97.81 127 GLU B C 1
ATOM 2478 O O . GLU B 1 127 ? 7.191 -5.594 17.203 1 97.81 127 GLU B O 1
ATOM 2483 N N . LEU B 1 128 ? 7.801 -4.086 15.922 1 97.38 128 LEU B N 1
ATOM 2484 C CA . LEU B 1 128 ? 8.406 -5.035 15 1 97.38 128 LEU B CA 1
ATOM 2485 C C . LEU B 1 128 ? 9.93 -4.961 15.07 1 97.38 128 LEU B C 1
ATOM 2487 O O . LEU B 1 128 ? 10.594 -5.945 15.398 1 97.38 128 LEU B O 1
ATOM 2491 N N . GLY B 1 129 ? 10.727 -4.066 14.57 1 97.44 129 GLY B N 1
ATOM 2492 C CA . GLY B 1 129 ? 12.148 -3.766 14.531 1 97.44 129 GLY B CA 1
ATOM 2493 C C . GLY B 1 129 ? 12.438 -2.281 14.398 1 97.44 129 GLY B C 1
ATOM 2494 O O . GLY B 1 129 ? 12.242 -1.521 15.352 1 97.44 129 GLY B O 1
ATOM 2495 N N . SER B 1 130 ? 12.711 -1.985 13.258 1 98.19 130 SER B N 1
ATOM 2496 C CA . SER B 1 130 ? 13.039 -0.583 13.016 1 98.19 130 SER B CA 1
ATOM 2497 C C . SER B 1 130 ? 11.789 0.292 13.078 1 98.19 130 SER B C 1
ATOM 2499 O O . SER B 1 130 ? 11.883 1.49 13.352 1 98.19 130 SER B O 1
ATOM 2501 N N . HIS B 1 131 ? 10.633 -0.337 12.781 1 98.62 131 HIS B N 1
ATOM 2502 C CA . HIS B 1 131 ? 9.375 0.394 12.758 1 98.62 131 HIS B CA 1
ATOM 2503 C C . HIS B 1 131 ? 8.367 -0.207 13.734 1 98.62 131 HIS B C 1
ATOM 2505 O O . HIS B 1 131 ? 8.43 -1.4 14.039 1 98.62 131 HIS B O 1
ATOM 2511 N N . ASP B 1 132 ? 7.582 0.632 14.266 1 98.81 132 ASP B N 1
ATOM 2512 C CA . ASP B 1 132 ? 6.34 0.154 14.875 1 98.81 132 ASP B CA 1
ATOM 2513 C C . ASP B 1 132 ? 5.164 0.319 13.914 1 98.81 132 ASP B C 1
ATOM 2515 O O . ASP B 1 132 ? 5.078 1.313 13.195 1 98.81 132 ASP B O 1
ATOM 2519 N N . MET B 1 133 ? 4.363 -0.662 13.93 1 98.88 133 MET B N 1
ATOM 2520 C CA . MET B 1 133 ? 3.146 -0.652 13.125 1 98.88 133 MET B CA 1
ATOM 2521 C C . MET B 1 133 ? 1.948 -0.195 13.945 1 98.88 133 MET B C 1
ATOM 2523 O O . MET B 1 133 ? 1.595 -0.83 14.945 1 98.88 133 MET B O 1
ATOM 2527 N N . PHE B 1 134 ? 1.355 0.969 13.609 1 98.94 134 PHE B N 1
ATOM 2528 C CA . PHE B 1 134 ? 0.118 1.444 14.219 1 98.94 134 PHE B CA 1
ATOM 2529 C C . PHE B 1 134 ? -1.095 0.901 13.469 1 98.94 134 PHE B C 1
ATOM 2531 O O . PHE B 1 134 ? -1.345 1.276 12.32 1 98.94 134 PHE B O 1
ATOM 2538 N N . ILE B 1 135 ? -1.797 0.031 14.078 1 98.88 135 ILE B N 1
ATOM 2539 C CA . ILE B 1 135 ? -3.031 -0.54 13.547 1 98.88 135 ILE B CA 1
ATOM 2540 C C . ILE B 1 135 ? -4.223 0.309 13.984 1 98.88 135 ILE B C 1
ATOM 2542 O O . ILE B 1 135 ? -4.391 0.588 15.172 1 98.88 135 ILE B O 1
ATOM 2546 N N . ALA B 1 136 ? -5.078 0.675 12.984 1 98.94 136 ALA B N 1
ATOM 2547 C CA . ALA B 1 136 ? -6.066 1.688 13.336 1 98.94 136 ALA B CA 1
ATOM 2548 C C . ALA B 1 136 ? -7.43 1.359 12.734 1 98.94 136 ALA B C 1
ATOM 2550 O O . ALA B 1 136 ? -7.512 0.751 11.664 1 98.94 136 ALA B O 1
ATOM 2551 N N . ASP B 1 137 ? -8.469 1.788 13.43 1 98.88 137 ASP B N 1
ATOM 2552 C CA . ASP B 1 137 ? -9.82 1.869 12.875 1 98.88 137 ASP B CA 1
ATOM 2553 C C . ASP B 1 137 ? -10 3.139 12.047 1 98.88 137 ASP B C 1
ATOM 2555 O O . ASP B 1 137 ? -9.508 4.207 12.422 1 98.88 137 ASP B O 1
ATOM 2559 N N . VAL B 1 138 ? -10.625 2.973 10.898 1 98.94 138 VAL B N 1
ATOM 2560 C CA . VAL B 1 138 ? -11.055 4.164 10.18 1 98.94 138 VAL B CA 1
ATOM 2561 C C . VAL B 1 138 ? -12.25 4.797 10.883 1 98.94 138 VAL B C 1
ATOM 2563 O O . VAL B 1 138 ? -13.297 4.16 11.039 1 98.94 138 VAL B O 1
ATOM 2566 N N . ALA B 1 139 ? -12.062 6.039 11.289 1 98.88 139 ALA B N 1
ATOM 2567 C CA . ALA B 1 139 ? -13.109 6.727 12.039 1 98.88 139 ALA B CA 1
ATOM 2568 C C . ALA B 1 139 ? -14 7.551 11.117 1 98.88 139 ALA B C 1
ATOM 2570 O O . ALA B 1 139 ? -15.164 7.805 11.438 1 98.88 139 ALA B O 1
ATOM 2571 N N . GLY B 1 140 ? -13.5 7.957 10.031 1 98.62 140 GLY B N 1
ATOM 2572 C CA . GLY B 1 140 ? -14.203 8.758 9.055 1 98.62 140 GLY B CA 1
ATOM 2573 C C . GLY B 1 140 ? -13.367 9.07 7.824 1 98.62 140 GLY B C 1
ATOM 2574 O O . GLY B 1 140 ? -12.156 8.852 7.824 1 98.62 140 GLY B O 1
ATOM 2575 N N . VAL B 1 141 ? -14.102 9.516 6.809 1 98.44 141 VAL B N 1
ATOM 2576 C CA . VAL B 1 141 ? -13.453 9.914 5.566 1 98.44 141 VAL B CA 1
ATOM 2577 C C . VAL B 1 141 ? -13.922 11.312 5.168 1 98.44 141 VAL B C 1
ATOM 2579 O O . VAL B 1 141 ? -15.125 11.602 5.18 1 98.44 141 VAL B O 1
ATOM 2582 N N . ILE B 1 142 ? -12.953 12.172 4.922 1 98.38 142 ILE B N 1
ATOM 2583 C CA . ILE B 1 142 ? -13.242 13.531 4.473 1 98.38 142 ILE B CA 1
ATOM 2584 C C . ILE B 1 142 ? -12.898 13.672 2.992 1 98.38 142 ILE B C 1
ATOM 2586 O O . ILE B 1 142 ? -11.742 13.523 2.6 1 98.38 142 ILE B O 1
ATOM 2590 N N . ALA B 1 143 ? -13.922 14.008 2.174 1 97.19 143 ALA B N 1
ATOM 2591 C CA . ALA B 1 143 ? -13.75 14.031 0.723 1 97.19 143 ALA B CA 1
ATOM 2592 C C . ALA B 1 143 ? -13.984 15.438 0.165 1 97.19 143 ALA B C 1
ATOM 2594 O O . ALA B 1 143 ? -14.914 16.125 0.577 1 97.19 143 ALA B O 1
ATOM 2595 N N . ASP B 1 144 ? -13.133 15.82 -0.761 1 96.56 144 ASP B N 1
ATOM 2596 C CA . ASP B 1 144 ? -13.273 17.094 -1.454 1 96.56 144 ASP B CA 1
ATOM 2597 C C . ASP B 1 144 ? -14.414 17.047 -2.475 1 96.56 144 ASP B C 1
ATOM 2599 O O . ASP B 1 144 ? -14.383 16.234 -3.398 1 96.56 144 ASP B O 1
ATOM 2603 N N . ASP B 1 145 ? -15.266 17.938 -2.443 1 92.75 145 ASP B N 1
ATOM 2604 C CA . ASP B 1 145 ? -16.469 17.969 -3.281 1 92.75 145 ASP B CA 1
ATOM 2605 C C . ASP B 1 145 ? -16.094 18.109 -4.758 1 92.75 145 ASP B C 1
ATOM 2607 O O . ASP B 1 145 ? -16.859 17.688 -5.633 1 92.75 145 ASP B O 1
ATOM 2611 N N . ARG B 1 146 ? -14.984 18.719 -4.992 1 91.62 146 ARG B N 1
ATOM 2612 C CA . ARG B 1 146 ? -14.539 18.969 -6.359 1 91.62 146 ARG B CA 1
ATOM 2613 C C . ARG B 1 146 ? -14.422 17.656 -7.137 1 91.62 146 ARG B C 1
ATOM 2615 O O . ARG B 1 146 ? -14.477 17.656 -8.367 1 91.62 146 ARG B O 1
ATOM 2622 N N . PHE B 1 147 ? -14.297 16.531 -6.367 1 92.62 147 PHE B N 1
ATOM 2623 C CA . PHE B 1 147 ? -14.031 15.266 -7.051 1 92.62 147 PHE B CA 1
ATOM 2624 C C . PHE B 1 147 ? -15.219 14.312 -6.906 1 92.62 147 PHE B C 1
ATOM 2626 O O . PHE B 1 147 ? -15.086 13.109 -7.117 1 92.62 147 PHE B O 1
ATOM 2633 N N . ILE B 1 148 ? -16.297 14.836 -6.5 1 90.75 148 ILE B N 1
ATOM 2634 C CA . ILE B 1 148 ? -17.516 14.047 -6.371 1 90.75 148 ILE B CA 1
ATOM 2635 C C . ILE B 1 148 ? -18.438 14.344 -7.543 1 90.75 148 ILE B C 1
ATOM 2637 O O . ILE B 1 148 ? -18.719 15.508 -7.852 1 90.75 148 ILE B O 1
ATOM 2641 N N . ASP B 1 149 ? -18.812 13.242 -8.172 1 86.62 149 ASP B N 1
ATOM 2642 C CA . ASP B 1 149 ? -19.812 13.414 -9.219 1 86.62 149 ASP B CA 1
ATOM 2643 C C . ASP B 1 149 ? -21.156 13.883 -8.648 1 86.62 149 ASP B C 1
ATOM 2645 O O . ASP B 1 149 ? -21.75 13.203 -7.816 1 86.62 149 ASP B O 1
ATOM 2649 N N . PRO B 1 150 ? -21.594 14.945 -9.172 1 84.38 150 PRO B N 1
ATOM 2650 C CA . PRO B 1 150 ? -22.812 15.484 -8.57 1 84.38 150 PRO B CA 1
ATOM 2651 C C . PRO B 1 150 ? -24.047 14.633 -8.867 1 84.38 150 PRO B C 1
ATOM 2653 O O . PRO B 1 150 ? -25.016 14.664 -8.117 1 84.38 150 PRO B O 1
ATOM 2656 N N . ASP B 1 151 ? -23.891 13.828 -9.922 1 87.19 151 ASP B N 1
ATOM 2657 C CA . ASP B 1 151 ? -25.047 13.031 -10.312 1 87.19 151 ASP B CA 1
ATOM 2658 C C . ASP B 1 151 ? -25.047 11.672 -9.602 1 87.19 151 ASP B C 1
ATOM 2660 O O . ASP B 1 151 ? -26.078 11.219 -9.125 1 87.19 151 ASP B O 1
ATOM 2664 N N . THR B 1 152 ? -23.906 11.07 -9.414 1 83.5 152 THR B N 1
ATOM 2665 C CA . THR B 1 152 ? -23.844 9.703 -8.898 1 83.5 152 THR B CA 1
ATOM 2666 C C . THR B 1 152 ? -23.344 9.695 -7.457 1 83.5 152 THR B C 1
ATOM 2668 O O . THR B 1 152 ? -23.547 8.719 -6.734 1 83.5 152 THR B O 1
ATOM 2671 N N . GLY B 1 153 ? -22.672 10.75 -7.09 1 82.12 153 GLY B N 1
ATOM 2672 C CA . GLY B 1 153 ? -22.078 10.789 -5.766 1 82.12 153 GLY B CA 1
ATOM 2673 C C . GLY B 1 153 ? -20.766 10.016 -5.676 1 82.12 153 GLY B C 1
ATOM 2674 O O . GLY B 1 153 ? -20.172 9.93 -4.602 1 82.12 153 GLY B O 1
ATOM 2675 N N . ALA B 1 154 ? -20.391 9.539 -6.793 1 82.44 154 ALA B N 1
ATOM 2676 C CA . ALA B 1 154 ? -19.172 8.719 -6.812 1 82.44 154 ALA B CA 1
ATOM 2677 C C . ALA B 1 154 ? -17.922 9.594 -6.773 1 82.44 154 ALA B C 1
ATOM 2679 O O . ALA B 1 154 ? -17.875 10.641 -7.422 1 82.44 154 ALA B O 1
ATOM 2680 N N . PHE B 1 155 ? -17.078 9.266 -5.895 1 84.38 155 PHE B N 1
ATOM 2681 C CA . PHE B 1 155 ? -15.805 9.969 -5.836 1 84.38 155 PHE B CA 1
ATOM 2682 C C . PHE B 1 155 ? -14.898 9.547 -6.988 1 84.38 155 PHE B C 1
ATOM 2684 O O . PHE B 1 155 ? -14.664 8.359 -7.199 1 84.38 155 PHE B O 1
ATOM 2691 N N . ASP B 1 156 ? -14.453 10.531 -7.711 1 84.19 156 ASP B N 1
ATOM 2692 C CA . ASP B 1 156 ? -13.617 10.273 -8.883 1 84.19 156 ASP B CA 1
ATOM 2693 C C . ASP B 1 156 ? -12.141 10.438 -8.547 1 84.19 156 ASP B C 1
ATOM 2695 O O . ASP B 1 156 ? -11.547 11.492 -8.805 1 84.19 156 ASP B O 1
ATOM 2699 N N . LEU B 1 157 ? -11.555 9.414 -8.164 1 76.88 157 LEU B N 1
ATOM 2700 C CA . LEU B 1 157 ? -10.148 9.445 -7.777 1 76.88 157 LEU B CA 1
ATOM 2701 C C . LEU B 1 157 ? -9.258 9.648 -8.992 1 76.88 157 LEU B C 1
ATOM 2703 O O . LEU B 1 157 ? -8.164 10.211 -8.883 1 76.88 157 LEU B O 1
ATOM 2707 N N . ALA B 1 158 ? -9.68 9.18 -10.094 1 77.56 158 ALA B N 1
ATOM 2708 C CA . ALA B 1 158 ? -8.891 9.383 -11.305 1 77.56 158 ALA B CA 1
ATOM 2709 C C . ALA B 1 158 ? -8.734 10.867 -11.617 1 77.56 158 ALA B C 1
ATOM 2711 O O . ALA B 1 158 ? -7.656 11.32 -12.008 1 77.56 158 ALA B O 1
ATOM 2712 N N . ARG B 1 159 ? -9.734 11.586 -11.32 1 84.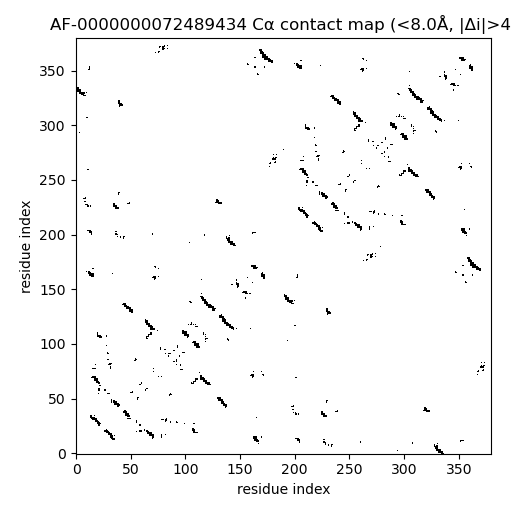5 159 ARG B N 1
ATOM 2713 C CA . ARG B 1 159 ? -9.727 13.023 -11.594 1 84.5 159 ARG B CA 1
ATOM 2714 C C . ARG B 1 159 ? -8.906 13.773 -10.555 1 84.5 159 ARG B C 1
ATOM 2716 O O . ARG B 1 159 ? -8.406 14.875 -10.82 1 84.5 159 ARG B O 1
ATOM 2723 N N . ALA B 1 160 ? -8.766 13.156 -9.43 1 91 160 ALA B N 1
ATOM 2724 C CA . ALA B 1 160 ? -8.062 13.836 -8.344 1 91 160 ALA B CA 1
ATOM 2725 C C . ALA B 1 160 ? -6.57 13.938 -8.633 1 91 160 ALA B C 1
ATOM 2727 O O . ALA B 1 160 ? -5.875 14.773 -8.055 1 91 160 ALA B O 1
ATOM 2728 N N . GLY B 1 161 ? -6.055 13.07 -9.508 1 94.31 161 GLY B N 1
ATOM 2729 C CA . GLY B 1 161 ? -4.645 13.141 -9.859 1 94.31 161 GLY B CA 1
ATOM 2730 C C . GLY B 1 161 ? -3.729 12.68 -8.742 1 94.31 161 GLY B C 1
ATOM 2731 O O . GLY B 1 161 ? -2.756 13.359 -8.406 1 94.31 161 GLY B O 1
ATOM 2732 N N . LEU B 1 162 ? -4.094 11.523 -8.188 1 97 162 LEU B N 1
ATOM 2733 C CA . LEU B 1 162 ? -3.271 10.969 -7.113 1 97 162 LEU B CA 1
ATOM 2734 C C . LEU B 1 162 ? -1.879 10.617 -7.629 1 97 162 LEU B C 1
ATOM 2736 O O . LEU B 1 162 ? -1.7 10.344 -8.812 1 97 162 LEU B O 1
ATOM 2740 N N . MET B 1 163 ? -0.917 10.656 -6.746 1 97.25 163 MET B N 1
ATOM 2741 C CA . MET B 1 163 ? 0.428 10.219 -7.113 1 97.25 163 MET B CA 1
ATOM 2742 C C . MET B 1 163 ? 0.821 8.961 -6.355 1 97.25 163 MET B C 1
ATOM 2744 O O . MET B 1 163 ? 0.221 8.633 -5.328 1 97.25 163 MET B O 1
ATOM 2748 N N . ALA B 1 164 ? 1.725 8.25 -6.914 1 97.69 164 ALA B N 1
ATOM 2749 C CA . ALA B 1 164 ? 2.291 7.039 -6.324 1 97.69 164 ALA B CA 1
ATOM 2750 C C . ALA B 1 164 ? 3.791 7.195 -6.086 1 97.69 164 ALA B C 1
ATOM 2752 O O . ALA B 1 164 ? 4.438 8.047 -6.703 1 97.69 164 ALA B O 1
ATOM 2753 N N . TYR B 1 165 ? 4.25 6.492 -5.156 1 98.06 165 TYR B N 1
ATOM 2754 C CA . TYR B 1 165 ? 5.68 6.379 -4.887 1 98.06 165 TYR B CA 1
ATOM 2755 C C . TYR B 1 165 ? 6.211 5.02 -5.328 1 98.06 165 TYR B C 1
ATOM 2757 O O . TYR B 1 165 ? 5.617 3.984 -5.02 1 98.06 165 TYR B O 1
ATOM 2765 N N . SER B 1 166 ? 7.285 4.98 -6.066 1 96.81 166 SER B N 1
ATOM 2766 C CA . SER B 1 166 ? 7.926 3.754 -6.531 1 96.81 166 SER B CA 1
ATOM 2767 C C . SER B 1 166 ? 9.445 3.887 -6.52 1 96.81 166 SER B C 1
ATOM 2769 O O . SER B 1 166 ? 10.016 4.637 -7.316 1 96.81 166 SER B O 1
ATOM 2771 N N . HIS B 1 167 ? 10.016 3.178 -5.613 1 93.38 167 HIS B N 1
ATOM 2772 C CA . HIS B 1 167 ? 11.461 3.031 -5.508 1 93.38 167 HIS B CA 1
ATOM 2773 C C . HIS B 1 167 ? 12.164 4.375 -5.652 1 93.38 167 HIS B C 1
ATOM 2775 O O . HIS B 1 167 ? 13.031 4.539 -6.512 1 93.38 167 HIS B O 1
ATOM 2781 N N . GLY B 1 168 ? 11.797 5.254 -4.918 1 93.62 168 GLY B N 1
ATOM 2782 C CA . GLY B 1 168 ? 12.531 6.504 -4.832 1 93.62 168 GLY B CA 1
ATOM 2783 C C . GLY B 1 168 ? 11.945 7.602 -5.695 1 93.62 168 GLY B C 1
ATOM 2784 O O . GLY B 1 168 ? 12.383 8.75 -5.629 1 93.62 168 GLY B O 1
ATOM 2785 N N . GLY B 1 169 ? 10.953 7.281 -6.492 1 95.81 169 GLY B N 1
ATOM 2786 C CA . GLY B 1 169 ? 10.344 8.273 -7.355 1 95.81 169 GLY B CA 1
ATOM 2787 C C . GLY B 1 169 ? 8.867 8.484 -7.074 1 95.81 169 GLY B C 1
ATOM 2788 O O . GLY B 1 169 ? 8.172 7.559 -6.652 1 95.81 169 GLY B O 1
ATOM 2789 N N . TYR B 1 170 ? 8.484 9.766 -7.266 1 97.75 170 TYR B N 1
ATOM 2790 C CA . TYR B 1 170 ? 7.066 10.102 -7.262 1 97.75 170 TYR B CA 1
ATOM 2791 C C . TYR B 1 170 ? 6.512 10.141 -8.68 1 97.75 170 TYR B C 1
ATOM 2793 O O . TYR B 1 170 ? 7.117 10.727 -9.578 1 97.75 170 TYR B O 1
ATOM 2801 N N . TYR B 1 171 ? 5.32 9.492 -8.867 1 97.06 171 TYR B N 1
ATOM 2802 C CA . TYR B 1 171 ? 4.785 9.359 -10.219 1 97.06 171 TYR B CA 1
ATOM 2803 C C . TYR B 1 171 ? 3.303 9.711 -10.25 1 97.06 171 TYR B C 1
ATOM 2805 O O . TYR B 1 171 ? 2.555 9.359 -9.336 1 97.06 171 TYR B O 1
ATOM 2813 N N . GLU B 1 172 ? 2.93 10.375 -11.305 1 96.19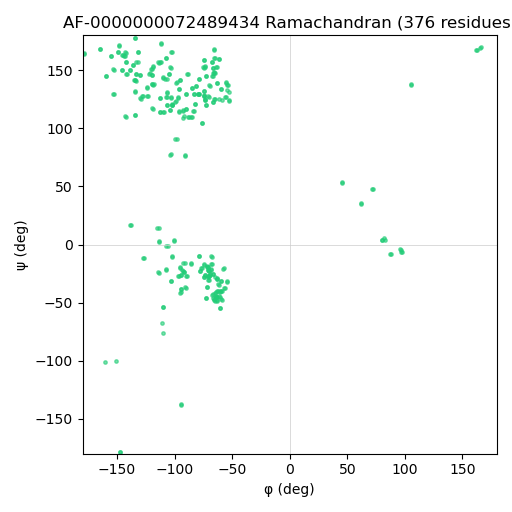 172 GLU B N 1
ATOM 2814 C CA . GLU B 1 172 ? 1.501 10.453 -11.594 1 96.19 172 GLU B CA 1
ATOM 2815 C C . GLU B 1 172 ? 0.941 9.086 -11.977 1 96.19 172 GLU B C 1
ATOM 2817 O O . GLU B 1 172 ? 1.694 8.18 -12.344 1 96.19 172 GLU B O 1
ATOM 2822 N N . LEU B 1 173 ? -0.365 8.992 -11.773 1 95.62 173 LEU B N 1
ATOM 2823 C CA . LEU B 1 173 ? -1.011 7.852 -12.414 1 95.62 173 LEU B CA 1
ATOM 2824 C C . LEU B 1 173 ? -1.263 8.125 -13.891 1 95.62 173 LEU B C 1
ATOM 2826 O O . LEU B 1 173 ? -1.762 9.195 -14.25 1 95.62 173 LEU B O 1
ATOM 2830 N N . GLY B 1 174 ? -0.854 7.207 -14.734 1 94 174 GLY B N 1
ATOM 2831 C CA . GLY B 1 174 ? -0.956 7.387 -16.172 1 94 174 GLY B CA 1
ATOM 2832 C C . GLY B 1 174 ? -2.217 6.781 -16.766 1 94 174 GLY B C 1
ATOM 2833 O O . GLY B 1 174 ? -3.307 6.949 -16.219 1 94 174 GLY B O 1
ATOM 2834 N N . ARG B 1 175 ? -2.07 6.172 -17.828 1 94.38 175 ARG B N 1
ATOM 2835 C CA . ARG B 1 175 ? -3.186 5.621 -18.594 1 94.38 175 ARG B CA 1
ATOM 2836 C C . ARG B 1 175 ? -3.914 4.547 -17.797 1 94.38 175 ARG B C 1
ATOM 2838 O O . ARG B 1 175 ? -3.281 3.719 -17.141 1 94.38 175 ARG B O 1
ATOM 2845 N N . CYS B 1 176 ? -5.273 4.582 -17.906 1 96.38 176 CYS B N 1
ATOM 2846 C CA . CYS B 1 176 ? -6.094 3.51 -17.359 1 96.38 176 CYS B CA 1
ATOM 2847 C C . CYS B 1 176 ? -5.996 2.252 -18.203 1 96.38 176 CYS B C 1
ATOM 2849 O O . CYS B 1 176 ? -6.227 2.297 -19.422 1 96.38 176 CYS B O 1
ATOM 2851 N N . LEU B 1 177 ? -5.633 1.181 -17.625 1 97.62 177 LEU B N 1
ATOM 2852 C CA . LEU B 1 177 ? -5.398 -0.076 -18.328 1 97.62 177 LEU B CA 1
ATOM 2853 C C . LEU B 1 177 ? -6.664 -0.926 -18.359 1 97.62 177 LEU B C 1
ATOM 2855 O O . LEU B 1 177 ? -6.793 -1.823 -19.203 1 97.62 177 LEU B O 1
ATOM 2859 N N . GLY B 1 178 ? -7.523 -0.694 -17.438 1 96.56 178 GLY B N 1
ATOM 2860 C CA . GLY B 1 178 ? -8.766 -1.43 -17.25 1 96.56 178 GLY B CA 1
ATOM 2861 C C . GLY B 1 178 ? -9.359 -1.239 -15.875 1 96.56 178 GLY B C 1
ATOM 2862 O O . GLY B 1 178 ? -8.742 -0.633 -15 1 96.56 178 GLY B O 1
ATOM 2863 N N . ARG B 1 179 ? -10.586 -1.676 -15.797 1 95.12 179 ARG B N 1
ATOM 2864 C CA . ARG B 1 179 ? -11.273 -1.603 -14.508 1 95.12 179 ARG B CA 1
ATOM 2865 C C . ARG B 1 179 ? -11.508 -2.994 -13.938 1 95.12 179 ARG B C 1
ATOM 2867 O O . ARG B 1 179 ? -11.523 -3.982 -14.672 1 95.12 179 ARG B O 1
ATOM 2874 N N . PHE B 1 180 ? -11.656 -2.994 -12.703 1 95.06 180 PHE B N 1
ATOM 2875 C CA . PHE B 1 180 ? -11.867 -4.266 -12.023 1 95.06 180 PHE B CA 1
ATOM 2876 C C . PHE B 1 180 ? -13.016 -5.039 -12.664 1 95.06 180 PHE B C 1
ATOM 2878 O O . PHE B 1 180 ? -14.125 -4.512 -12.797 1 95.06 180 PHE B O 1
ATOM 2885 N N . GLY B 1 181 ? -12.688 -6.273 -13.07 1 95.88 181 GLY B N 1
ATOM 2886 C CA . GLY B 1 181 ? -13.695 -7.152 -13.641 1 95.88 181 GLY B CA 1
ATOM 2887 C C . GLY B 1 181 ? -13.727 -7.125 -15.156 1 95.88 181 GLY B C 1
ATOM 2888 O O . GLY B 1 181 ? -14.398 -7.953 -15.781 1 95.88 181 GLY B O 1
ATOM 2889 N N . TRP B 1 182 ? -12.93 -6.281 -15.758 1 95.25 182 TRP B N 1
ATOM 2890 C CA . TRP B 1 182 ? -13.031 -6.098 -17.203 1 95.25 182 TRP B CA 1
ATOM 2891 C C . TRP B 1 182 ? -12.523 -7.332 -17.953 1 95.25 182 TRP B C 1
ATOM 2893 O O . TRP B 1 182 ? -12.938 -7.602 -19.078 1 95.25 182 TRP B O 1
ATOM 2903 N N . SER B 1 183 ? -11.648 -8.07 -17.391 1 94.5 183 SER B N 1
ATOM 2904 C CA . SER B 1 183 ? -11.031 -9.227 -18.031 1 94.5 183 SER B CA 1
ATOM 2905 C C . SER B 1 183 ? -12.047 -10.344 -18.234 1 94.5 183 SER B C 1
ATOM 2907 O O . SER B 1 183 ? -11.828 -11.258 -19.031 1 94.5 183 SER B O 1
ATOM 2909 N N . VAL B 1 184 ? -13.078 -10.297 -17.469 1 93.75 184 VAL B N 1
ATOM 2910 C CA . VAL B 1 184 ? -14.023 -11.406 -17.531 1 93.75 184 VAL B CA 1
ATOM 2911 C C . VAL B 1 184 ? -15.352 -10.906 -18.094 1 93.75 184 VAL B C 1
ATOM 2913 O O . VAL B 1 184 ? -16.344 -11.648 -18.109 1 93.75 184 VAL B O 1
ATOM 2916 N N . LYS B 1 185 ? -15.344 -9.664 -18.438 1 86.81 185 LYS B N 1
ATOM 2917 C CA . LYS B 1 185 ? -16.578 -9.125 -19.016 1 86.81 185 LYS B CA 1
ATOM 2918 C C . LYS B 1 185 ? -17.016 -9.938 -20.234 1 86.81 185 LYS B C 1
ATOM 2920 O O . LYS B 1 185 ? -16.203 -10.219 -21.125 1 86.81 185 LYS B O 1
ATOM 2925 N N . GLY B 1 186 ? -18.266 -10.375 -20.203 1 76.12 186 GLY B N 1
ATOM 2926 C CA . GLY B 1 186 ? -18.844 -11.141 -21.297 1 76.12 186 GLY B CA 1
ATOM 2927 C C . GLY B 1 186 ? -18.594 -12.633 -21.172 1 76.12 186 GLY B C 1
ATOM 2928 O O . GLY B 1 186 ? -19.109 -13.422 -21.969 1 76.12 186 GLY B O 1
ATOM 2929 N N . GLN B 1 187 ? -17.766 -12.977 -20.219 1 71 187 GLN B N 1
ATOM 2930 C CA . GLN B 1 187 ? -17.5 -14.398 -20 1 71 187 GLN B CA 1
ATOM 2931 C C . GLN B 1 187 ? -18.453 -14.984 -18.969 1 71 187 GLN B C 1
ATOM 2933 O O . GLN B 1 187 ? -18.625 -14.43 -17.875 1 71 187 GLN B O 1
ATOM 2938 N N . LYS B 1 188 ? -19.359 -15.836 -19.422 1 63.03 188 LYS B N 1
ATOM 2939 C CA . LYS B 1 188 ? -20.25 -16.531 -18.5 1 63.03 188 LYS B CA 1
ATOM 2940 C C . LYS B 1 188 ? -19.469 -17.406 -17.531 1 63.03 188 LYS B C 1
ATOM 2942 O O . LYS B 1 188 ? -18.422 -17.969 -17.891 1 63.03 188 LYS B O 1
ATOM 2947 N N . LYS B 1 189 ? -19.719 -17.172 -16.172 1 62.28 189 LYS B N 1
ATOM 2948 C CA . LYS B 1 189 ? -19.109 -18.031 -15.156 1 62.28 189 LYS B CA 1
ATOM 2949 C C . LYS B 1 189 ? -19.422 -19.5 -15.422 1 62.28 189 LYS B C 1
ATOM 2951 O O . LYS B 1 189 ? -20.531 -19.844 -15.812 1 62.28 189 LYS B O 1
ATOM 2956 N N . ARG B 1 190 ? -18.422 -20.406 -15.375 1 50.53 190 ARG B N 1
ATOM 2957 C CA . ARG B 1 190 ? -18.766 -21.812 -15.57 1 50.53 190 ARG B CA 1
ATOM 2958 C C . ARG B 1 190 ? -19.562 -22.344 -14.391 1 50.53 190 ARG B C 1
ATOM 2960 O O . ARG B 1 190 ? -19.391 -21.891 -13.258 1 50.53 190 ARG B O 1
#

Sequence (380 aa):
MKQVWKPGNMIYPVPAALVTCGNTPERYNMLTVAWTGTICSEPPMCYISVRRSRHSYPIIKEEMEFTINLTTADMARATDWAGVRSGADYDKWAETGLTPVEGVSVRCPYIEESPLSIECRVRDVMELGSHDMFIADVAGVIADDRFIDPDTGAFDLARAGLMAYSHGGYYELGRCLGRFGWSVKGQKKRMKQVWKPGNMIYPVPAALVTCGNTPERYNMLTVAWTGTICSEPPMCYISVRRSRHSYPIIKEEMEFTINLTTADMARATDWAGVRSGADYDKWAETGLTPVEGVSVRCPYIEESPLSIECRVRDVMELGSHDMFIADVAGVIADDRFIDPDTGAFDLARAGLMAYSHGGYYELGRCLGRFGWSVKGQKKR

Secondary structure (DSSP, 8-state):
-EEEE-S-----SEE-EEEEE-SSGGG-EEEEESSEEEEETTTTEEEEEEETTSTHHHHHHHH-EEEEE--BGGGHHHHHHHHHS-TTTS-HHHHH---EE--SSSSSPEETT-SEEEEEEEEEEEE-SSEEEEEEEEEEEEEEGGGB-TTT--B-HHHHTBEEEETTEEEEEEEEEEETTGGGTT----/-EEEE-S-----SEE-EEEEE-SSGGG-EEEEESSEEEEETTTTEEEEEEETTSTHHHHHHHH-EEEEE--BGGGHHHHHHHHHS-TTTS-HHHHH---EE--SSSSSPEETT-SEEEEEEEEEEEE-SSEEEEEEEEEEEEEEGGGB-TTT--B-HHHHTBEEEETTEEEEEEEEEEETTGGGTT----

Organism: NCBI:txid1796646

pLDDT: mean 95.88, std 6.63, range [50.06, 99.0]

Foldseek 3Di:
DDDDDDDDDADDWFFFWWKWFDLDPVGIAIATFRAKDWDDVVQTKMKTKDFCPAPCNVRCVVQQKMKIFFDAPVQVVLSVVRHPDGPVVDDSCVVSVWDWDADDQGRTTDTPLGQKMWIWGFDDWADDPRIIMGMTGGRDMDGDPVQADPVPRDGHVLVSFTWIDHDHDIGTDDDDPDDPPPVCVPPDDD/DDDDDDDDDADDWFFQWWKWFDLDPVGIAIATFRAKDWDDVVQTKMKTKDFCPAPCNVRCVVQQKMKIFFDAPVQVVLSVVRHPDGPVVDDSCVVSVWDWDADDQGRTTDTPLGQKMWIWGFDDWADDPRIIMGMTGGRDMDGDVVQADPVPRDGHVLVSHTWIDHDHDIGTDDDDPDDPPPVCVPPDDD

Nearest PDB structures (foldseek):
  2d5m-assembly1_A-2  TM=9.201E-01  e=3.218E-17  Nitratidesulfovibrio vulgaris str. 'Miyazaki F'
  3bnk-assembly1_A  TM=9.107E-01  e=2.838E-15  Methanosarcina acetivorans
  1eje-assembly1_A-2  TM=9.121E-01  e=1.220E-13  Methanothermobacter thermautotrophicus
  3fge-assembly1_A-2  TM=8.730E-01  e=5.035E-14  Shewanella frigidimarina NCIMB 400
  3e4v-assembly1_B  TM=8.159E-01  e=4.056E-11  Methylobacillus flagellatus KT